Protein AF-A0A1F3W0V6-F1 (afdb_monomer_lite)

Structure (mmCIF, N/CA/C/O backbone):
data_AF-A0A1F3W0V6-F1
#
_entry.id   AF-A0A1F3W0V6-F1
#
loop_
_atom_site.group_PDB
_atom_site.id
_atom_site.type_symbol
_atom_site.label_atom_id
_atom_site.label_alt_id
_atom_site.label_comp_id
_atom_site.label_asym_id
_atom_site.label_entity_id
_atom_site.label_seq_id
_atom_site.pdbx_PDB_ins_code
_atom_site.Cartn_x
_atom_site.Cartn_y
_atom_site.Cartn_z
_atom_site.occupancy
_atom_site.B_iso_or_equiv
_atom_site.auth_seq_id
_atom_site.auth_comp_id
_atom_site.auth_asym_id
_atom_site.auth_atom_id
_atom_site.pdbx_PDB_model_num
ATOM 1 N N . MET A 1 1 ? -21.220 -3.016 -6.812 1.00 87.88 1 MET A N 1
ATOM 2 C CA . MET A 1 1 ? -20.306 -4.115 -6.431 1.00 87.88 1 MET A CA 1
ATOM 3 C C . MET A 1 1 ? -20.084 -4.046 -4.933 1.00 87.88 1 MET A C 1
ATOM 5 O O . MET A 1 1 ? -19.916 -2.938 -4.431 1.00 87.88 1 MET A O 1
ATOM 9 N N . THR A 1 2 ? -20.106 -5.181 -4.235 1.00 94.50 2 THR A N 1
ATOM 10 C CA . THR A 1 2 ? -19.750 -5.238 -2.806 1.00 94.50 2 THR A CA 1
ATOM 11 C C . THR A 1 2 ? -18.242 -5.036 -2.619 1.00 94.50 2 THR A C 1
ATOM 13 O O . THR A 1 2 ? -17.481 -5.176 -3.578 1.00 94.50 2 THR A O 1
ATOM 16 N N . ALA A 1 3 ? -17.775 -4.740 -1.404 1.00 95.31 3 ALA A N 1
ATOM 17 C CA . ALA A 1 3 ? -16.339 -4.642 -1.120 1.00 95.31 3 ALA A CA 1
ATOM 18 C C . ALA A 1 3 ? -15.567 -5.917 -1.515 1.00 95.31 3 ALA A C 1
ATOM 20 O O . ALA A 1 3 ? -14.461 -5.825 -2.042 1.00 95.31 3 ALA A O 1
ATOM 21 N N . ILE A 1 4 ? -16.168 -7.100 -1.335 1.00 96.50 4 ILE A N 1
ATOM 22 C CA . ILE A 1 4 ? -15.565 -8.388 -1.710 1.00 96.50 4 ILE A CA 1
ATOM 23 C C . ILE A 1 4 ? -15.397 -8.486 -3.232 1.00 96.50 4 ILE A C 1
ATOM 25 O O . ILE A 1 4 ? -14.304 -8.804 -3.701 1.00 96.50 4 ILE A O 1
ATOM 29 N N . ASP A 1 5 ? -16.434 -8.143 -4.004 1.00 96.62 5 ASP A N 1
ATOM 30 C CA . ASP A 1 5 ? -16.362 -8.143 -5.474 1.00 96.62 5 ASP A CA 1
ATOM 31 C C . ASP A 1 5 ? -15.286 -7.171 -5.977 1.00 96.62 5 ASP A C 1
ATOM 33 O O . ASP A 1 5 ? -14.562 -7.454 -6.930 1.00 96.62 5 ASP A O 1
ATOM 37 N N . ARG A 1 6 ? -15.171 -6.009 -5.325 1.00 96.62 6 ARG A N 1
ATOM 38 C CA . ARG A 1 6 ? -14.200 -4.963 -5.677 1.00 96.62 6 ARG A CA 1
ATOM 39 C C . ARG A 1 6 ? -12.775 -5.395 -5.345 1.00 96.62 6 ARG A C 1
ATOM 41 O O . ARG A 1 6 ? -11.889 -5.192 -6.168 1.00 96.62 6 ARG A O 1
ATOM 48 N N . ILE A 1 7 ? -12.555 -6.050 -4.201 1.00 97.19 7 ILE A N 1
ATOM 49 C CA . ILE A 1 7 ? -11.265 -6.673 -3.857 1.00 97.19 7 ILE A CA 1
ATOM 50 C C . ILE A 1 7 ? -10.872 -7.704 -4.919 1.00 97.19 7 ILE A C 1
ATOM 52 O O . ILE A 1 7 ? -9.751 -7.650 -5.426 1.00 97.19 7 ILE A O 1
ATOM 56 N N . ALA A 1 8 ? -11.789 -8.602 -5.289 1.00 96.31 8 ALA A N 1
ATOM 57 C CA . ALA A 1 8 ? -11.530 -9.620 -6.304 1.00 96.31 8 ALA A CA 1
ATOM 58 C C . ALA A 1 8 ? -11.197 -8.993 -7.668 1.00 96.31 8 ALA A C 1
ATOM 60 O O . ALA A 1 8 ? -10.249 -9.414 -8.331 1.00 96.31 8 ALA A O 1
ATOM 61 N N . TYR A 1 9 ? -11.918 -7.939 -8.060 1.00 95.88 9 TYR A N 1
ATOM 62 C CA . TYR A 1 9 ? -11.648 -7.200 -9.293 1.00 95.88 9 TYR A CA 1
ATOM 63 C C . TYR A 1 9 ? -10.263 -6.536 -9.283 1.00 95.88 9 TYR A C 1
ATOM 65 O O . TYR A 1 9 ? -9.501 -6.701 -10.232 1.00 95.88 9 TYR A O 1
ATOM 73 N N . ILE A 1 10 ? -9.885 -5.858 -8.192 1.00 95.12 10 ILE A N 1
ATOM 74 C CA . ILE A 1 10 ? -8.551 -5.254 -8.026 1.00 95.12 10 ILE A CA 1
ATOM 75 C C . ILE A 1 10 ? -7.448 -6.315 -8.146 1.00 95.12 10 ILE A C 1
ATOM 77 O O . ILE A 1 10 ? -6.460 -6.103 -8.849 1.00 95.12 10 ILE A O 1
ATOM 81 N N . GLN A 1 11 ? -7.617 -7.466 -7.490 1.00 93.94 11 GLN A N 1
ATOM 82 C CA . GLN A 1 11 ? -6.654 -8.569 -7.555 1.00 93.94 11 GLN A CA 1
ATOM 83 C C . GLN A 1 11 ? -6.520 -9.123 -8.979 1.00 93.94 11 GLN A C 1
ATOM 85 O O . GLN A 1 11 ? -5.402 -9.349 -9.443 1.00 93.94 11 GLN A O 1
ATOM 90 N N . ALA A 1 12 ? -7.637 -9.277 -9.696 1.00 93.19 12 ALA A N 1
ATOM 91 C CA . ALA A 1 12 ? -7.638 -9.719 -11.088 1.00 93.19 12 ALA A CA 1
ATOM 92 C C . ALA A 1 12 ? -6.931 -8.718 -12.017 1.00 93.19 12 ALA A C 1
ATOM 94 O O . ALA A 1 12 ? -6.159 -9.132 -12.882 1.00 93.19 12 ALA A O 1
ATOM 95 N N . LEU A 1 13 ? -7.130 -7.408 -11.817 1.00 92.06 13 LEU A N 1
ATOM 96 C CA . LEU A 1 13 ? -6.411 -6.371 -12.566 1.00 92.06 13 LEU A CA 1
ATOM 97 C C . LEU A 1 13 ? -4.898 -6.461 -12.352 1.00 92.06 13 LEU A C 1
ATOM 99 O O . LEU A 1 13 ? -4.138 -6.420 -13.320 1.00 92.06 13 LEU A O 1
ATOM 103 N N . PHE A 1 14 ? -4.462 -6.629 -11.101 1.00 89.50 14 PHE A N 1
ATOM 104 C CA . PHE A 1 14 ? -3.043 -6.751 -10.770 1.00 89.50 14 PHE A CA 1
ATOM 105 C C . PHE A 1 14 ? -2.424 -8.010 -11.402 1.00 89.50 14 PHE A C 1
ATOM 107 O O . PHE A 1 14 ? -1.347 -7.956 -11.993 1.00 89.50 14 PHE A O 1
ATOM 114 N N . GLN A 1 15 ? -3.132 -9.143 -11.350 1.00 88.31 15 GLN A N 1
ATOM 115 C CA . GLN A 1 15 ? -2.693 -10.394 -11.975 1.00 88.31 15 GLN A CA 1
ATOM 116 C C . GLN A 1 15 ? -2.616 -10.289 -13.507 1.00 88.31 15 GLN A C 1
ATOM 118 O O . GLN A 1 15 ? -1.649 -10.761 -14.111 1.00 88.31 15 GLN A O 1
ATOM 123 N N . ARG A 1 16 ? -3.609 -9.655 -14.141 1.00 87.50 16 ARG A N 1
ATOM 124 C CA . ARG A 1 16 ? -3.627 -9.414 -15.590 1.00 87.50 16 ARG A CA 1
ATOM 125 C C . ARG A 1 16 ? -2.436 -8.557 -16.012 1.00 87.50 16 ARG A C 1
ATOM 127 O O . ARG A 1 16 ? -1.727 -8.927 -16.941 1.00 87.50 16 ARG A O 1
ATOM 134 N N . ALA A 1 17 ? -2.169 -7.461 -15.305 1.00 84.50 17 ALA A N 1
ATOM 135 C CA . ALA A 1 17 ? -1.024 -6.600 -15.588 1.00 84.50 17 ALA A CA 1
ATOM 136 C C . ALA A 1 17 ? 0.315 -7.350 -15.463 1.00 84.50 17 ALA A C 1
ATOM 138 O O . ALA A 1 17 ? 1.176 -7.209 -16.323 1.00 84.50 17 ALA A O 1
ATOM 139 N N . ASN A 1 18 ? 0.459 -8.218 -14.457 1.00 77.00 18 ASN A N 1
ATOM 140 C CA . ASN A 1 18 ? 1.683 -8.999 -14.257 1.00 77.00 18 ASN A CA 1
ATOM 141 C C . ASN A 1 18 ? 1.932 -10.079 -15.321 1.00 77.00 18 ASN A C 1
ATOM 143 O O . ASN A 1 18 ? 3.065 -10.534 -15.455 1.00 77.00 18 ASN A O 1
ATOM 147 N N . THR A 1 19 ? 0.894 -10.512 -16.040 1.00 80.38 19 THR A N 1
ATOM 148 C CA . THR A 1 19 ? 0.972 -11.564 -17.072 1.00 80.38 19 THR A CA 1
ATOM 149 C C . THR A 1 19 ? 0.939 -11.015 -18.498 1.00 80.38 19 THR A C 1
ATOM 151 O O . THR A 1 19 ? 1.141 -11.769 -19.446 1.00 80.38 19 THR A O 1
ATOM 154 N N . THR A 1 20 ? 0.698 -9.713 -18.657 1.00 78.19 20 THR A N 1
ATOM 155 C CA . THR A 1 20 ? 0.648 -9.043 -19.959 1.00 78.19 20 THR A CA 1
ATOM 156 C C . THR A 1 20 ? 2.056 -8.647 -20.392 1.00 78.19 20 THR A C 1
ATOM 158 O O . THR A 1 20 ? 2.814 -8.075 -19.612 1.00 78.19 20 THR A O 1
ATOM 161 N N . GLU A 1 21 ? 2.404 -8.913 -21.649 1.00 77.19 21 GLU A N 1
ATOM 162 C CA . GLU A 1 21 ? 3.623 -8.368 -22.243 1.00 77.19 21 GLU A CA 1
ATOM 163 C C . GLU A 1 21 ? 3.474 -6.847 -22.386 1.00 77.19 21 GLU A C 1
ATOM 165 O O . GLU A 1 21 ? 2.562 -6.372 -23.062 1.00 77.19 21 GLU A O 1
ATOM 170 N N . LEU A 1 22 ? 4.343 -6.068 -21.736 1.00 74.50 22 LEU A N 1
ATOM 171 C CA . LEU A 1 22 ? 4.222 -4.607 -21.667 1.00 74.50 22 LEU A CA 1
ATOM 172 C C . LEU A 1 22 ? 4.716 -3.905 -22.943 1.00 74.50 22 LEU A C 1
ATOM 174 O O . LEU A 1 22 ? 5.662 -3.120 -22.916 1.00 74.50 22 LEU A O 1
ATOM 178 N N . THR A 1 23 ? 4.070 -4.194 -24.069 1.00 77.00 23 THR A N 1
ATOM 179 C CA . THR A 1 23 ? 4.167 -3.380 -25.289 1.00 77.00 23 THR A CA 1
ATOM 180 C C . THR A 1 23 ? 3.175 -2.216 -25.218 1.00 77.00 23 THR A C 1
ATOM 182 O O . THR A 1 23 ? 2.146 -2.332 -24.551 1.00 77.00 23 THR A O 1
ATOM 185 N N . ASP A 1 24 ? 3.441 -1.105 -25.914 1.00 73.06 24 ASP A N 1
ATOM 186 C CA . ASP A 1 24 ? 2.528 0.054 -25.924 1.00 73.06 24 ASP A CA 1
ATOM 187 C C . ASP A 1 24 ? 1.073 -0.327 -26.286 1.00 73.06 24 ASP A C 1
ATOM 189 O O . ASP A 1 24 ? 0.170 0.045 -25.532 1.00 73.06 24 ASP A O 1
ATOM 193 N N . PRO A 1 25 ? 0.801 -1.148 -27.327 1.00 74.62 25 PRO A N 1
ATOM 194 C CA . PRO A 1 25 ? -0.568 -1.561 -27.647 1.00 74.62 25 PRO A CA 1
ATOM 195 C C . PRO A 1 25 ? -1.224 -2.417 -26.552 1.00 74.62 25 PRO A C 1
ATOM 197 O O . PRO A 1 25 ? -2.422 -2.300 -26.295 1.00 74.62 25 PRO A O 1
ATOM 200 N N . ALA A 1 26 ? -0.454 -3.285 -25.890 1.00 74.19 26 ALA A N 1
ATOM 201 C CA . ALA A 1 26 ? -0.965 -4.137 -24.819 1.00 74.19 26 ALA A CA 1
ATOM 202 C C . ALA A 1 26 ? -1.247 -3.341 -23.535 1.00 74.19 26 ALA A C 1
ATOM 204 O O . ALA A 1 26 ? -2.230 -3.614 -22.845 1.00 74.19 26 ALA A O 1
ATOM 205 N N . LEU A 1 27 ? -0.427 -2.327 -23.242 1.00 74.94 27 LEU A N 1
ATOM 206 C CA . LEU A 1 27 ? -0.678 -1.362 -22.174 1.00 74.94 27 LEU A CA 1
ATOM 207 C C . LEU A 1 27 ? -1.958 -0.564 -22.445 1.00 74.94 27 LEU A C 1
ATOM 209 O O . LEU A 1 27 ? -2.801 -0.456 -21.558 1.00 74.94 27 LEU A O 1
ATOM 213 N N . GLU A 1 28 ? -2.148 -0.054 -23.663 1.00 78.06 28 GLU A N 1
ATOM 214 C CA . GLU A 1 28 ? -3.373 0.661 -24.045 1.00 78.06 28 GLU A CA 1
ATOM 215 C C . GLU A 1 28 ? -4.623 -0.217 -23.888 1.00 78.06 28 GLU A C 1
ATOM 217 O O . GLU A 1 28 ? -5.605 0.209 -23.275 1.00 78.06 28 GLU A O 1
ATOM 222 N N . ALA A 1 29 ? -4.565 -1.471 -24.345 1.00 78.88 29 ALA A N 1
ATOM 223 C CA . ALA A 1 29 ? -5.649 -2.435 -24.159 1.00 78.88 29 ALA A CA 1
ATOM 224 C C . ALA A 1 29 ? -5.911 -2.750 -22.674 1.00 78.88 29 ALA A C 1
ATOM 226 O O . ALA A 1 29 ? -7.060 -2.897 -22.255 1.00 78.88 29 ALA A O 1
ATOM 227 N N . LEU A 1 30 ? -4.856 -2.828 -21.855 1.00 82.12 30 LEU A N 1
ATOM 228 C CA . LEU A 1 30 ? -4.971 -3.023 -20.411 1.00 82.12 30 LEU A CA 1
ATOM 229 C C . LEU A 1 30 ? -5.715 -1.869 -19.735 1.00 82.12 30 LEU A C 1
ATOM 231 O O . LEU A 1 30 ? -6.500 -2.127 -18.829 1.00 82.12 30 LEU A O 1
ATOM 235 N N . PHE A 1 31 ? -5.509 -0.626 -20.175 1.00 82.44 31 PHE A N 1
ATOM 236 C CA . PHE A 1 31 ? -6.224 0.535 -19.640 1.00 82.44 31 PHE A CA 1
ATOM 237 C C . PHE A 1 31 ? -7.655 0.674 -20.174 1.00 82.44 31 PHE A C 1
ATOM 239 O O . PHE A 1 31 ? -8.517 1.158 -19.442 1.00 82.44 31 PHE A O 1
ATOM 246 N N . PHE A 1 32 ? -7.925 0.248 -21.412 1.00 81.88 32 PHE A N 1
ATOM 247 C CA . PHE A 1 32 ? -9.240 0.398 -22.046 1.00 81.88 32 PHE A CA 1
ATOM 248 C C . PHE A 1 32 ? -10.354 -0.395 -21.339 1.00 81.88 32 PHE A C 1
ATOM 250 O O . PHE A 1 32 ? -11.459 0.110 -21.163 1.00 81.88 32 PHE A O 1
ATOM 257 N N . ASP A 1 33 ? -10.060 -1.610 -20.872 1.00 82.50 33 ASP A N 1
ATOM 258 C CA . ASP A 1 33 ? -11.060 -2.513 -20.273 1.00 82.50 33 ASP A CA 1
ATOM 259 C C . ASP A 1 33 ? -11.310 -2.281 -18.770 1.00 82.50 33 ASP A C 1
ATOM 261 O O . ASP A 1 33 ? -11.955 -3.093 -18.094 1.00 82.50 33 ASP A O 1
ATOM 265 N N . VAL A 1 34 ? -10.749 -1.216 -18.200 1.00 89.88 34 VAL A N 1
ATOM 266 C CA . VAL A 1 34 ? -10.756 -0.992 -16.752 1.00 89.88 34 VAL A CA 1
ATOM 267 C C . VAL A 1 34 ? -11.837 0.005 -16.389 1.00 89.88 34 VAL A C 1
ATOM 269 O O . VAL A 1 34 ? -11.904 1.108 -16.927 1.00 89.88 34 VAL A O 1
ATOM 272 N N . GLN A 1 35 ? -12.664 -0.355 -15.407 1.00 91.06 35 GLN A N 1
ATOM 273 C CA . GLN A 1 35 ? -13.583 0.604 -14.803 1.00 91.06 35 GLN A CA 1
ATOM 274 C C . GLN A 1 35 ? -12.781 1.812 -14.276 1.00 91.06 35 GLN A C 1
ATOM 276 O O . GLN A 1 35 ? -11.860 1.604 -13.479 1.00 91.06 35 GLN A O 1
ATOM 281 N N . PRO A 1 36 ? -13.113 3.062 -14.668 1.00 90.00 36 PRO A N 1
ATOM 282 C CA . PRO A 1 36 ? -12.259 4.231 -14.427 1.00 90.00 36 PRO A CA 1
ATOM 283 C C . PRO A 1 36 ? -11.831 4.417 -12.970 1.00 90.00 36 PRO A C 1
ATOM 285 O O . PRO A 1 36 ? -10.697 4.804 -12.688 1.00 90.00 36 PRO A O 1
ATOM 288 N N . GLU A 1 37 ? -12.705 4.067 -12.024 1.00 91.38 37 GLU A N 1
ATOM 289 C CA . GLU A 1 37 ? -12.410 4.170 -10.597 1.00 91.38 37 GLU A CA 1
ATOM 290 C C . GLU A 1 37 ? -11.257 3.267 -10.127 1.00 91.38 37 GLU A C 1
ATOM 292 O O . GLU A 1 37 ? -10.641 3.560 -9.106 1.00 91.38 37 GLU A O 1
ATOM 297 N N . PHE A 1 38 ? -10.904 2.214 -10.869 1.00 93.06 38 PHE A N 1
ATOM 298 C CA . PHE A 1 38 ? -9.805 1.297 -10.550 1.00 93.06 38 PHE A CA 1
ATOM 299 C C . PHE A 1 38 ? -8.557 1.506 -11.413 1.00 93.06 38 PHE A C 1
ATO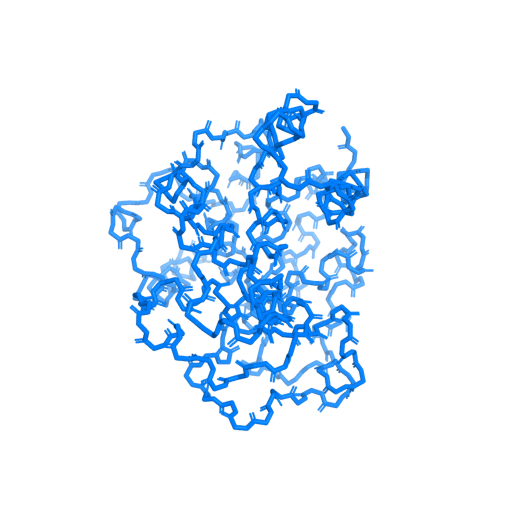M 301 O O . PHE A 1 38 ? -7.569 0.807 -11.200 1.00 93.06 38 PHE A O 1
ATOM 308 N N . ALA A 1 39 ? -8.543 2.490 -12.320 1.00 92.06 39 ALA A N 1
ATOM 309 C CA . ALA A 1 39 ? -7.435 2.712 -13.255 1.00 92.06 39 ALA A CA 1
ATOM 310 C C . ALA A 1 39 ? -6.063 2.805 -12.561 1.00 92.06 39 ALA A C 1
ATOM 312 O O . ALA A 1 39 ? -5.100 2.189 -13.012 1.00 92.06 39 ALA A O 1
ATOM 313 N N . SER A 1 40 ? -5.975 3.485 -11.408 1.00 93.38 40 SER A N 1
ATOM 314 C CA . SER A 1 40 ? -4.725 3.599 -10.636 1.00 93.38 40 SER A CA 1
ATOM 315 C C . SER A 1 40 ? -4.113 2.247 -10.224 1.00 93.38 40 SER A C 1
ATOM 317 O O . SER A 1 40 ? -2.899 2.171 -10.069 1.00 93.38 40 SER A O 1
ATOM 319 N N . VAL A 1 41 ? -4.907 1.174 -10.091 1.00 93.44 41 VAL A N 1
ATOM 320 C CA . VAL A 1 41 ? -4.395 -0.184 -9.798 1.00 93.44 41 VAL A CA 1
ATOM 321 C C . VAL A 1 41 ? -3.529 -0.702 -10.940 1.00 93.44 41 VAL A C 1
ATOM 323 O O . VAL A 1 41 ? -2.508 -1.339 -10.701 1.00 93.44 41 VAL A O 1
ATOM 326 N N . VAL A 1 42 ? -3.909 -0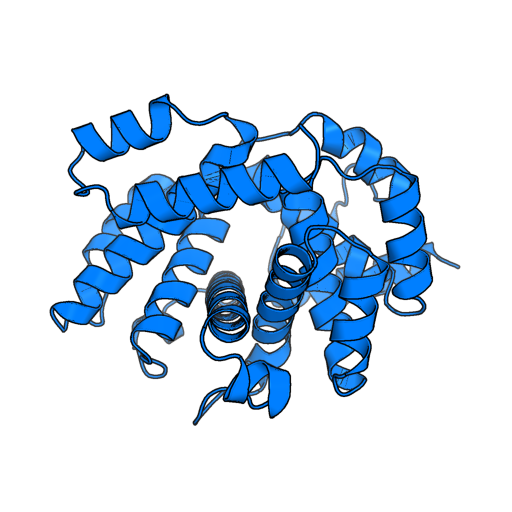.408 -12.182 1.00 93.12 42 VAL A N 1
ATOM 327 C CA . VAL A 1 42 ? -3.139 -0.832 -13.352 1.00 93.12 42 VAL A CA 1
ATOM 328 C C . VAL A 1 42 ? -1.794 -0.120 -13.395 1.00 93.12 42 VAL A C 1
ATOM 330 O O . VAL A 1 42 ? -0.779 -0.770 -13.616 1.00 93.12 42 VAL A O 1
ATOM 333 N N . TYR A 1 43 ? -1.754 1.182 -13.093 1.00 94.31 43 TYR A N 1
ATOM 334 C CA . TYR A 1 43 ? -0.489 1.914 -12.976 1.00 94.31 43 TYR A CA 1
ATOM 335 C C . TYR A 1 43 ? 0.415 1.348 -11.873 1.00 94.31 43 TYR A C 1
ATOM 337 O O . TYR A 1 43 ? 1.624 1.266 -12.075 1.00 94.31 43 TYR A O 1
ATOM 345 N N . GLU A 1 44 ? -0.153 0.933 -10.734 1.00 95.62 44 GLU A N 1
ATOM 346 C CA . GLU A 1 44 ? 0.593 0.255 -9.663 1.00 95.62 44 GLU A CA 1
ATOM 347 C C . GLU A 1 44 ? 1.228 -1.048 -10.167 1.00 95.62 44 GLU A C 1
ATOM 349 O O . GLU A 1 44 ? 2.429 -1.260 -10.007 1.00 95.62 44 GLU A O 1
ATOM 354 N N . ALA A 1 45 ? 0.435 -1.896 -10.823 1.00 94.50 45 ALA A N 1
ATOM 355 C CA . ALA A 1 45 ? 0.876 -3.209 -11.278 1.00 94.50 45 ALA A CA 1
ATOM 356 C C . ALA A 1 45 ? 1.892 -3.132 -12.431 1.00 94.50 45 ALA A C 1
ATOM 358 O O . ALA A 1 45 ? 2.917 -3.810 -12.404 1.00 94.50 45 ALA A O 1
ATOM 359 N N . VAL A 1 46 ? 1.662 -2.255 -13.413 1.00 93.88 46 VAL A N 1
ATOM 360 C CA . VAL A 1 46 ? 2.592 -2.015 -14.529 1.00 93.88 46 VAL A CA 1
ATOM 361 C C . VAL A 1 46 ? 3.923 -1.458 -14.019 1.00 93.88 46 VAL A C 1
ATOM 363 O O . VAL A 1 46 ? 4.986 -1.901 -14.454 1.00 93.88 46 VAL A O 1
ATOM 366 N N . ALA A 1 47 ? 3.889 -0.536 -13.052 1.00 95.19 47 ALA A N 1
ATOM 367 C CA . ALA A 1 47 ? 5.101 -0.035 -12.414 1.00 95.19 47 ALA A CA 1
ATOM 368 C C . ALA A 1 47 ? 5.866 -1.157 -11.690 1.00 95.19 47 ALA A C 1
ATOM 370 O O . ALA A 1 47 ? 7.077 -1.284 -11.874 1.00 95.19 47 ALA A O 1
ATOM 371 N N . ALA A 1 48 ? 5.177 -2.001 -10.915 1.00 95.31 48 ALA A N 1
ATOM 372 C CA . ALA A 1 48 ? 5.804 -3.152 -10.264 1.00 95.31 48 ALA A CA 1
ATOM 373 C C . ALA A 1 48 ? 6.470 -4.088 -11.284 1.00 95.31 48 ALA A C 1
ATOM 375 O O . ALA A 1 48 ? 7.625 -4.474 -11.108 1.00 95.31 48 ALA A O 1
ATOM 376 N N . HIS A 1 49 ? 5.782 -4.391 -12.385 1.00 93.38 49 HIS A N 1
ATOM 377 C CA . HIS A 1 49 ? 6.304 -5.253 -13.440 1.00 93.38 49 HIS A CA 1
ATOM 378 C C . HIS A 1 49 ? 7.534 -4.647 -14.141 1.00 93.38 49 HIS A C 1
ATOM 380 O O . HIS A 1 49 ? 8.538 -5.338 -14.307 1.00 93.38 49 HIS A O 1
ATOM 386 N N . HIS A 1 50 ? 7.515 -3.358 -14.509 1.00 93.31 50 HIS A N 1
ATOM 387 C CA . HIS A 1 50 ? 8.690 -2.702 -15.101 1.00 93.31 50 HIS A CA 1
ATOM 388 C C . HIS A 1 50 ? 9.904 -2.736 -14.166 1.00 93.31 50 HIS A C 1
ATOM 390 O O . HIS A 1 50 ? 10.991 -3.123 -14.593 1.00 93.31 50 HIS A O 1
ATOM 396 N N . ALA A 1 51 ? 9.715 -2.379 -12.891 1.00 94.44 51 ALA A N 1
ATOM 397 C CA . ALA A 1 51 ? 10.798 -2.385 -11.913 1.00 94.44 51 ALA A CA 1
ATOM 398 C C . ALA A 1 51 ? 11.354 -3.799 -11.689 1.00 94.44 51 ALA A C 1
ATOM 400 O O . ALA A 1 51 ? 12.567 -3.990 -11.690 1.00 94.44 51 ALA A O 1
ATOM 401 N N . LYS A 1 52 ? 10.479 -4.803 -11.561 1.00 93.69 52 LYS A N 1
ATOM 402 C CA . LYS A 1 52 ? 10.880 -6.206 -11.416 1.00 93.69 52 LYS A CA 1
ATOM 403 C C . LYS A 1 52 ? 11.703 -6.686 -12.613 1.00 93.69 52 LYS A C 1
ATOM 405 O O . LYS A 1 52 ? 12.785 -7.233 -12.417 1.00 93.69 52 LYS A O 1
ATOM 410 N N . ASN A 1 53 ? 11.242 -6.429 -13.836 1.00 92.25 53 ASN A N 1
ATOM 411 C CA . ASN A 1 53 ? 11.968 -6.819 -15.046 1.00 92.25 53 ASN A CA 1
ATOM 412 C C . ASN A 1 53 ? 13.346 -6.151 -15.143 1.00 92.25 53 ASN A C 1
ATOM 414 O O . ASN A 1 53 ? 14.299 -6.768 -15.620 1.00 92.25 53 ASN A O 1
ATOM 418 N N . ASP A 1 54 ? 13.463 -4.893 -14.713 1.00 93.06 54 ASP A N 1
ATOM 419 C CA . ASP A 1 54 ? 14.751 -4.202 -14.639 1.00 93.06 54 ASP A CA 1
ATOM 420 C C . ASP A 1 54 ? 15.681 -4.876 -13.621 1.00 93.06 54 ASP A C 1
ATOM 422 O O . ASP A 1 54 ? 16.839 -5.167 -13.931 1.00 93.06 54 ASP A O 1
ATOM 426 N N . PHE A 1 55 ? 15.168 -5.199 -12.432 1.00 93.81 55 PHE A N 1
ATOM 427 C CA . PHE A 1 55 ? 15.921 -5.889 -11.387 1.00 93.81 55 PHE A CA 1
ATOM 428 C C . PHE A 1 55 ? 16.392 -7.286 -11.796 1.00 93.81 55 PHE A C 1
ATOM 430 O O . PHE A 1 55 ? 17.550 -7.625 -11.557 1.00 93.81 55 PHE A O 1
ATOM 437 N N . GLU A 1 56 ? 15.548 -8.074 -12.461 1.00 92.50 56 GLU A N 1
ATOM 438 C CA . GLU A 1 56 ? 15.907 -9.406 -12.970 1.00 92.50 56 GLU A CA 1
ATOM 439 C C . GLU A 1 56 ? 17.015 -9.350 -14.035 1.00 92.50 56 GLU A C 1
ATOM 441 O O . GLU A 1 56 ? 17.793 -10.293 -14.177 1.00 92.50 56 GLU A O 1
ATOM 446 N N . LYS A 1 57 ? 17.149 -8.217 -14.737 1.00 93.38 57 LYS A N 1
ATOM 447 C CA . LYS A 1 57 ? 18.247 -7.935 -15.677 1.00 93.38 57 LYS A CA 1
ATOM 448 C C . LYS A 1 57 ? 19.481 -7.311 -15.008 1.00 93.38 57 LYS A C 1
ATOM 450 O O . LYS A 1 57 ? 20.436 -6.966 -15.699 1.00 93.38 57 LYS A O 1
ATOM 455 N N . GLY A 1 58 ? 19.471 -7.136 -13.685 1.00 92.00 58 GLY A N 1
ATOM 456 C CA . GLY A 1 58 ? 20.548 -6.493 -12.926 1.00 92.00 58 GLY A CA 1
ATOM 457 C C . GLY A 1 58 ? 20.591 -4.963 -13.049 1.00 92.00 58 GLY A C 1
ATOM 458 O O . GLY A 1 58 ? 21.560 -4.337 -12.619 1.00 92.00 58 GLY A O 1
ATOM 459 N N . LEU A 1 59 ? 19.556 -4.334 -13.614 1.00 91.94 59 LEU A N 1
ATOM 460 C CA . LEU A 1 59 ? 19.479 -2.888 -13.830 1.00 91.94 59 LEU A CA 1
ATOM 461 C C . LEU A 1 59 ? 18.917 -2.186 -12.583 1.00 91.94 59 LEU A C 1
ATOM 463 O O . LEU A 1 59 ? 17.768 -1.754 -12.548 1.00 91.94 59 LEU A O 1
ATOM 467 N N . LEU A 1 60 ? 19.745 -2.035 -11.545 1.00 89.62 60 LEU A N 1
ATOM 468 C CA . LEU A 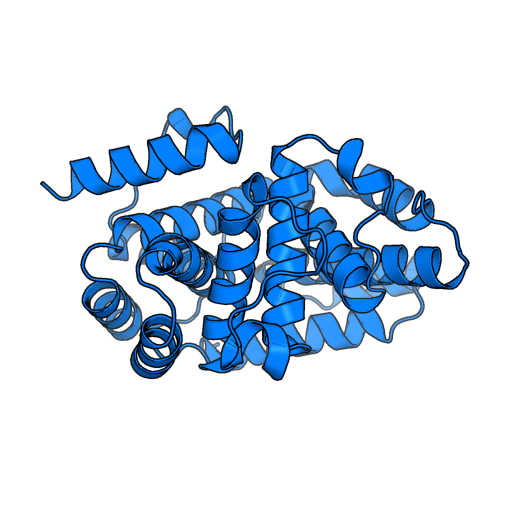1 60 ? 19.328 -1.469 -10.248 1.00 89.62 60 LEU A CA 1
ATOM 469 C C . LEU A 1 60 ? 18.865 0.001 -10.296 1.00 89.62 60 LEU A C 1
ATOM 471 O O . LEU A 1 60 ? 18.269 0.482 -9.339 1.00 89.62 60 LEU A O 1
ATOM 475 N N . TYR A 1 61 ? 19.121 0.721 -11.388 1.00 88.81 61 TYR A N 1
ATOM 476 C CA . TYR A 1 61 ? 18.642 2.093 -11.590 1.00 88.81 61 TYR A CA 1
ATOM 477 C C . TYR A 1 61 ? 17.256 2.164 -12.260 1.00 88.81 61 TYR A C 1
ATOM 479 O O . TYR A 1 61 ? 16.758 3.261 -12.488 1.00 88.81 61 TYR A O 1
ATOM 487 N N . VAL A 1 62 ? 16.639 1.011 -12.559 1.00 92.62 62 VAL A N 1
ATOM 488 C CA . VAL A 1 62 ? 15.250 0.845 -13.032 1.00 92.62 62 VAL A CA 1
ATOM 489 C C . VAL A 1 62 ? 14.834 1.738 -14.221 1.00 92.62 62 VAL A C 1
ATOM 491 O O . VAL A 1 62 ? 13.878 2.511 -14.117 1.00 92.62 62 VAL A O 1
ATOM 494 N N . PRO A 1 63 ? 15.532 1.666 -15.374 1.00 93.00 63 PRO A N 1
ATOM 495 C CA . PRO A 1 63 ? 15.281 2.538 -16.527 1.00 93.00 63 PRO A CA 1
ATOM 496 C C . PRO A 1 63 ? 13.852 2.486 -17.076 1.00 93.00 63 PRO A C 1
ATOM 498 O O . PRO A 1 63 ? 13.300 3.529 -17.427 1.00 93.00 63 PRO A O 1
ATOM 501 N N . ASN A 1 64 ? 13.242 1.302 -17.165 1.00 92.75 64 ASN A N 1
ATOM 502 C CA . ASN A 1 64 ? 11.897 1.170 -17.722 1.00 92.75 64 ASN A CA 1
ATOM 503 C C . ASN A 1 64 ? 10.857 1.715 -16.743 1.00 92.75 64 ASN A C 1
ATOM 505 O O . ASN A 1 64 ? 9.914 2.397 -17.147 1.00 92.75 64 ASN A O 1
ATOM 509 N N . TRP A 1 65 ? 11.063 1.488 -15.443 1.00 94.62 65 TRP A N 1
ATOM 510 C CA . TRP A 1 65 ? 10.232 2.113 -14.417 1.00 94.62 65 TRP A CA 1
ATOM 511 C C . TRP A 1 65 ? 10.369 3.641 -14.419 1.00 94.62 65 TRP A C 1
ATOM 513 O O . TRP A 1 65 ? 9.363 4.339 -14.310 1.00 94.62 65 TRP A O 1
ATOM 523 N N . LEU A 1 66 ? 11.587 4.175 -14.583 1.00 94.50 66 LEU A N 1
ATOM 524 C CA . LEU A 1 66 ? 11.828 5.618 -14.680 1.00 94.50 66 LEU A CA 1
ATOM 525 C C . LEU A 1 66 ? 11.103 6.229 -15.881 1.00 94.50 66 LEU A C 1
ATOM 527 O O . LEU A 1 66 ? 10.406 7.229 -15.713 1.00 94.50 66 LEU A O 1
ATOM 531 N N . HIS A 1 67 ? 11.194 5.596 -17.052 1.00 93.12 67 HIS A N 1
ATOM 532 C CA . HIS A 1 67 ? 10.478 6.032 -18.249 1.00 93.12 67 HIS A CA 1
ATOM 533 C C . HIS A 1 67 ? 8.954 6.032 -18.038 1.00 93.12 67 HIS A C 1
ATOM 535 O O . HIS A 1 67 ? 8.268 7.012 -18.337 1.00 93.12 67 HIS A O 1
ATOM 541 N N . PHE A 1 68 ? 8.414 4.964 -17.442 1.00 92.94 68 PHE A N 1
ATOM 542 C CA . PHE A 1 68 ? 6.993 4.881 -17.100 1.00 92.94 68 PHE A CA 1
ATOM 543 C C . PHE A 1 68 ? 6.575 5.968 -16.096 1.00 92.94 68 PHE A C 1
ATOM 545 O O . PHE A 1 68 ? 5.542 6.626 -16.265 1.00 92.94 68 PHE A O 1
ATOM 552 N N . LYS A 1 69 ? 7.400 6.208 -15.068 1.00 94.69 69 LYS A N 1
ATOM 553 C CA . LYS A 1 69 ? 7.189 7.269 -14.079 1.00 94.69 69 LYS A CA 1
ATOM 554 C C . LYS A 1 69 ? 7.131 8.635 -14.751 1.00 94.69 69 LYS A C 1
ATOM 556 O O . LYS A 1 69 ? 6.198 9.378 -14.475 1.00 94.69 69 LYS A O 1
ATOM 561 N N . GLU A 1 70 ? 8.081 8.981 -15.617 1.00 93.50 70 GLU A N 1
ATOM 562 C CA . GLU A 1 70 ? 8.105 10.284 -16.302 1.00 93.50 70 GLU A CA 1
ATOM 563 C C . GLU A 1 70 ? 6.799 10.578 -17.046 1.00 93.50 70 GLU A C 1
ATOM 565 O O . GLU A 1 70 ? 6.290 11.697 -16.977 1.00 93.50 70 GLU A O 1
ATOM 570 N N . LYS A 1 71 ? 6.207 9.559 -17.676 1.00 91.19 71 LYS A N 1
ATOM 571 C CA . LYS A 1 71 ? 4.969 9.700 -18.450 1.00 91.19 71 LYS A CA 1
ATOM 572 C C . LYS A 1 71 ? 3.714 9.864 -17.583 1.00 91.19 71 LYS A C 1
ATOM 574 O O . LYS A 1 71 ? 2.828 10.637 -17.940 1.00 91.19 71 LYS A O 1
ATOM 579 N N . TYR A 1 72 ? 3.613 9.156 -16.453 1.00 91.69 72 TYR A N 1
ATOM 580 C CA . TYR A 1 72 ? 2.336 9.008 -15.726 1.00 91.69 72 TYR A CA 1
ATOM 581 C C . TYR A 1 72 ? 2.335 9.514 -14.275 1.00 91.69 72 TYR A C 1
ATOM 583 O O . TYR A 1 72 ? 1.279 9.587 -13.636 1.00 91.69 72 TYR A O 1
ATOM 591 N N . HIS A 1 73 ? 3.493 9.911 -13.744 1.00 89.94 73 HIS A N 1
ATOM 592 C CA . HIS A 1 73 ? 3.665 10.341 -12.354 1.00 89.94 73 HIS A CA 1
ATOM 593 C C . HIS A 1 73 ? 2.730 11.477 -11.929 1.00 89.94 73 HIS A C 1
ATOM 595 O O . HIS A 1 73 ? 2.253 11.470 -10.795 1.00 89.94 73 HIS A O 1
ATOM 601 N N . ALA A 1 74 ? 2.449 12.434 -12.818 1.00 88.56 74 ALA A N 1
ATOM 602 C CA . ALA A 1 74 ? 1.660 13.619 -12.478 1.00 88.56 74 ALA A CA 1
ATOM 603 C C . ALA A 1 74 ? 0.292 13.265 -11.863 1.00 88.56 74 ALA A C 1
ATOM 605 O O . ALA A 1 74 ? -0.137 13.915 -10.911 1.00 88.56 74 ALA A O 1
ATOM 606 N N . LYS A 1 75 ? -0.345 12.199 -12.365 1.00 88.81 75 LYS A N 1
ATOM 607 C CA . LYS A 1 75 ? -1.655 11.718 -11.902 1.00 88.81 75 LYS A CA 1
ATOM 608 C C . LYS A 1 75 ? -1.561 10.491 -10.998 1.00 88.81 75 LYS A C 1
ATOM 610 O O . LYS A 1 75 ? -2.276 10.410 -10.009 1.00 88.81 75 LYS A O 1
ATOM 615 N N . HIS A 1 76 ? -0.669 9.548 -11.309 1.00 91.81 76 HIS A N 1
ATOM 616 C CA . HIS A 1 76 ? -0.623 8.234 -10.649 1.00 91.81 76 HIS A CA 1
ATOM 617 C C . HIS A 1 76 ? 0.659 8.001 -9.840 1.00 91.81 76 HIS A C 1
ATOM 619 O O . HIS A 1 76 ? 0.995 6.863 -9.516 1.00 91.81 76 HIS A O 1
ATOM 625 N N . GLY A 1 77 ? 1.379 9.069 -9.482 1.00 91.75 77 GLY A N 1
ATOM 626 C CA . GLY A 1 77 ? 2.663 8.990 -8.784 1.00 91.75 77 GLY A CA 1
ATOM 627 C C . GLY A 1 77 ? 2.615 8.151 -7.508 1.00 91.75 77 GLY A C 1
ATOM 628 O O . GLY A 1 77 ? 3.519 7.355 -7.282 1.00 91.75 77 GLY A O 1
ATOM 629 N N . SER A 1 78 ? 1.546 8.248 -6.711 1.00 91.50 78 SER A N 1
ATOM 630 C CA . SER A 1 78 ? 1.401 7.435 -5.495 1.00 91.50 78 SER A CA 1
ATOM 631 C C . SER A 1 78 ? 1.424 5.932 -5.805 1.00 91.50 78 SER A C 1
ATOM 633 O O . SER A 1 78 ? 2.227 5.201 -5.228 1.00 91.50 78 SER A O 1
ATOM 635 N N . GLN A 1 79 ? 0.607 5.476 -6.757 1.00 95.06 79 GLN A N 1
ATOM 636 C CA . GLN A 1 79 ? 0.530 4.068 -7.157 1.00 95.06 79 GLN A CA 1
ATOM 637 C C . GLN A 1 79 ? 1.797 3.576 -7.859 1.00 95.06 79 GLN A C 1
ATOM 639 O O . GLN A 1 79 ? 2.249 2.472 -7.581 1.00 95.06 79 GLN A O 1
ATOM 644 N N . ILE A 1 80 ? 2.429 4.399 -8.697 1.00 96.00 80 ILE A N 1
ATOM 645 C CA . ILE A 1 80 ? 3.684 4.030 -9.375 1.00 96.00 80 ILE A CA 1
ATOM 646 C C . ILE A 1 80 ? 4.796 3.711 -8.361 1.00 96.00 80 ILE A C 1
ATOM 648 O O . ILE A 1 80 ? 5.535 2.738 -8.526 1.00 96.00 80 ILE A O 1
ATOM 652 N N . HIS A 1 81 ? 4.893 4.497 -7.285 1.00 95.94 81 HIS A N 1
ATOM 653 C CA . HIS A 1 81 ? 5.874 4.267 -6.222 1.00 95.94 81 HIS A CA 1
ATOM 654 C C . HIS A 1 81 ? 5.488 3.112 -5.292 1.00 95.94 81 HIS A C 1
ATOM 656 O O . HIS A 1 81 ? 6.370 2.375 -4.860 1.00 95.94 81 HIS A O 1
ATOM 662 N N . VAL A 1 82 ? 4.192 2.883 -5.040 1.00 96.81 82 VAL A N 1
ATOM 663 C CA . VAL A 1 82 ? 3.742 1.646 -4.375 1.00 96.81 82 VAL A CA 1
ATOM 664 C C . VAL A 1 82 ? 4.190 0.424 -5.180 1.00 96.81 82 VAL A C 1
ATOM 666 O O . VAL A 1 82 ? 4.781 -0.487 -4.604 1.00 96.81 82 VAL A O 1
ATOM 669 N N . GLY A 1 83 ? 3.999 0.429 -6.502 1.00 97.00 83 GLY A N 1
ATOM 670 C CA . GLY A 1 83 ? 4.441 -0.650 -7.389 1.00 97.00 83 GLY A CA 1
ATOM 671 C C . GLY A 1 83 ? 5.951 -0.909 -7.326 1.00 97.00 83 GLY A C 1
ATOM 672 O O . GLY A 1 83 ? 6.377 -2.058 -7.229 1.00 97.00 83 GLY A O 1
ATOM 673 N N . LEU A 1 84 ? 6.774 0.145 -7.276 1.00 96.56 84 LEU A N 1
ATOM 674 C CA . LEU A 1 84 ? 8.220 -0.002 -7.052 1.00 96.56 84 LEU A CA 1
ATOM 675 C C . LEU A 1 84 ? 8.525 -0.729 -5.730 1.00 96.56 84 LEU A C 1
ATOM 677 O O . LEU A 1 84 ? 9.380 -1.611 -5.691 1.00 96.56 84 LEU A O 1
ATOM 681 N N . GLY A 1 85 ? 7.798 -0.396 -4.661 1.00 96.38 85 GLY A N 1
ATOM 682 C CA . GLY A 1 85 ? 7.904 -1.063 -3.362 1.00 96.38 85 GLY A CA 1
ATOM 683 C C . GLY A 1 85 ? 7.631 -2.562 -3.410 1.00 96.38 85 GLY A C 1
ATOM 684 O O . GLY A 1 85 ? 8.365 -3.339 -2.796 1.00 96.38 85 GLY A O 1
ATOM 685 N N . TRP A 1 86 ? 6.623 -2.976 -4.181 1.00 96.69 86 TRP A N 1
ATOM 686 C CA . TRP A 1 86 ? 6.346 -4.393 -4.424 1.00 96.69 86 TRP A CA 1
ATOM 687 C C . TRP A 1 86 ? 7.531 -5.090 -5.088 1.00 96.69 86 TRP A C 1
ATOM 689 O O . TRP A 1 86 ? 7.999 -6.106 -4.578 1.00 96.69 86 TRP A O 1
ATOM 699 N N . ALA A 1 87 ? 8.052 -4.520 -6.178 1.00 95.56 87 ALA A N 1
ATOM 700 C CA . ALA A 1 87 ? 9.175 -5.100 -6.911 1.00 95.56 87 ALA A CA 1
ATOM 701 C C . ALA A 1 87 ? 10.434 -5.226 -6.037 1.00 95.56 87 ALA A C 1
ATOM 703 O O . ALA A 1 87 ? 11.096 -6.262 -6.037 1.00 95.56 87 ALA A O 1
ATOM 704 N N . ILE A 1 88 ? 10.739 -4.205 -5.228 1.00 94.69 88 ILE A N 1
ATOM 705 C CA . ILE A 1 88 ? 11.875 -4.237 -4.295 1.00 94.69 88 ILE A CA 1
ATOM 706 C C . ILE A 1 88 ? 11.692 -5.340 -3.242 1.00 94.69 88 ILE A C 1
ATOM 708 O O . ILE A 1 88 ? 12.649 -6.053 -2.924 1.00 94.69 88 ILE A O 1
ATOM 712 N N . ALA A 1 89 ? 10.483 -5.498 -2.698 1.00 94.62 89 ALA A N 1
ATOM 713 C CA . ALA A 1 89 ? 10.186 -6.527 -1.704 1.00 94.62 89 ALA A CA 1
ATOM 714 C C . ALA A 1 89 ? 10.267 -7.944 -2.282 1.00 94.62 89 ALA A C 1
ATOM 716 O O . ALA A 1 89 ? 10.807 -8.842 -1.625 1.00 94.62 89 ALA A O 1
ATOM 717 N N . GLU A 1 90 ? 9.768 -8.129 -3.503 1.00 94.69 90 GLU A N 1
ATOM 718 C CA . GLU A 1 90 ? 9.820 -9.383 -4.252 1.00 94.69 90 GLU A CA 1
ATOM 719 C C . GLU A 1 90 ? 11.263 -9.791 -4.557 1.00 94.69 90 GLU A C 1
ATOM 721 O O . GLU A 1 90 ? 11.692 -10.878 -4.169 1.00 94.69 90 GLU A O 1
ATOM 726 N N . CYS A 1 91 ? 12.050 -8.883 -5.136 1.00 92.94 91 CYS A N 1
ATOM 727 C CA . CYS A 1 91 ? 13.452 -9.121 -5.480 1.00 92.94 91 CYS A CA 1
ATOM 728 C C . CYS A 1 91 ? 14.404 -9.055 -4.269 1.00 92.94 91 CYS A C 1
ATOM 730 O O . CYS A 1 91 ? 15.587 -9.351 -4.398 1.00 92.94 91 CYS A O 1
ATOM 732 N N . SER A 1 92 ? 13.907 -8.684 -3.082 1.00 90.12 92 SER A N 1
ATOM 733 C CA . SER A 1 92 ? 14.687 -8.528 -1.843 1.00 90.12 92 SER A CA 1
ATOM 734 C C . SER A 1 92 ? 15.865 -7.541 -1.961 1.00 90.12 92 SER A C 1
ATOM 736 O O . SER A 1 92 ? 16.937 -7.760 -1.401 1.00 90.12 92 SER A O 1
ATOM 738 N N . LEU A 1 93 ? 15.651 -6.418 -2.658 1.00 86.06 93 LEU A N 1
ATOM 739 C CA . LEU A 1 93 ? 16.678 -5.421 -3.003 1.00 86.06 93 LEU A CA 1
ATOM 740 C C . LEU A 1 93 ? 16.677 -4.192 -2.078 1.00 86.06 93 LEU A C 1
ATOM 742 O O . LEU A 1 93 ? 16.557 -3.053 -2.522 1.00 86.06 93 LEU A O 1
ATOM 746 N N . LEU A 1 94 ? 16.834 -4.408 -0.772 1.00 77.69 94 LEU A N 1
ATOM 747 C CA . LEU A 1 94 ? 16.758 -3.337 0.239 1.00 77.69 94 LEU A CA 1
ATOM 748 C C . LEU A 1 94 ? 17.827 -2.241 0.091 1.00 77.69 94 LEU A C 1
ATOM 750 O O . LEU A 1 94 ? 17.624 -1.122 0.546 1.00 77.69 94 LEU A O 1
ATOM 754 N N . THR A 1 95 ? 18.955 -2.545 -0.552 1.00 70.38 95 THR A N 1
ATOM 755 C CA . THR A 1 95 ? 20.067 -1.606 -0.779 1.00 70.38 95 THR A CA 1
ATOM 756 C C . THR A 1 95 ? 20.014 -0.946 -2.158 1.00 70.38 95 THR A C 1
ATOM 758 O O . THR A 1 95 ? 21.026 -0.437 -2.638 1.00 70.38 95 THR A O 1
ATOM 761 N N . CYS A 1 96 ? 18.870 -1.005 -2.846 1.00 70.00 96 CYS A N 1
ATOM 762 C CA . CYS A 1 96 ? 18.734 -0.439 -4.180 1.00 70.00 96 CYS A CA 1
ATOM 763 C C . CYS A 1 96 ? 18.894 1.090 -4.141 1.00 70.00 96 CYS A C 1
ATOM 765 O O . CYS A 1 96 ? 18.140 1.792 -3.464 1.00 70.00 96 CYS A O 1
ATOM 767 N N . SER A 1 97 ? 19.867 1.608 -4.896 1.00 71.31 97 SER A N 1
ATOM 768 C CA . SER A 1 97 ? 20.249 3.027 -4.900 1.00 71.31 97 SER A CA 1
ATOM 769 C C . SER A 1 97 ? 19.127 3.968 -5.340 1.00 71.31 97 SER A C 1
ATOM 771 O O . SER A 1 97 ? 19.146 5.141 -4.965 1.00 71.31 97 SER A O 1
ATOM 773 N N . ILE A 1 98 ? 18.131 3.466 -6.084 1.00 77.06 98 ILE A N 1
ATOM 774 C CA . ILE A 1 98 ? 16.967 4.260 -6.490 1.00 77.06 98 ILE A CA 1
ATOM 775 C C . ILE A 1 98 ? 16.246 4.848 -5.276 1.00 77.06 98 ILE A C 1
ATOM 777 O O . ILE A 1 98 ? 15.794 5.988 -5.332 1.00 77.06 98 ILE A O 1
ATOM 781 N N . PHE A 1 99 ? 16.203 4.117 -4.160 1.00 76.75 99 PHE A N 1
ATOM 782 C CA . PHE A 1 99 ? 15.441 4.508 -2.983 1.00 76.75 99 PHE A CA 1
ATOM 783 C C . PHE A 1 99 ? 15.909 5.857 -2.422 1.00 76.75 99 PHE A C 1
ATOM 785 O O . PHE A 1 99 ? 15.106 6.773 -2.260 1.00 76.75 99 PHE A O 1
ATOM 792 N N . SER A 1 100 ? 17.220 6.015 -2.222 1.00 75.69 100 SER A N 1
ATOM 793 C CA . SER A 1 100 ? 17.822 7.232 -1.660 1.00 75.69 100 SER A CA 1
ATOM 794 C C . SER A 1 100 ? 17.709 8.459 -2.571 1.00 75.69 100 SER A C 1
ATOM 796 O O . SER A 1 100 ? 17.914 9.576 -2.106 1.00 75.69 100 SER A O 1
ATOM 798 N N . SER A 1 101 ? 17.402 8.263 -3.856 1.00 83.69 101 SER A N 1
ATOM 799 C CA . SER A 1 101 ? 17.248 9.345 -4.838 1.00 83.69 101 SER A CA 1
ATOM 800 C C . SER A 1 101 ? 15.832 9.922 -4.907 1.00 83.69 101 SER A C 1
ATOM 802 O O . SER A 1 101 ? 15.627 10.989 -5.484 1.00 83.69 101 SER A O 1
ATOM 804 N N . LEU A 1 102 ? 14.847 9.225 -4.333 1.00 87.62 102 LEU A N 1
ATOM 805 C CA . LEU A 1 102 ? 13.453 9.652 -4.372 1.00 87.62 102 LEU A CA 1
ATOM 806 C C . LEU A 1 102 ? 13.183 10.725 -3.307 1.00 87.62 102 LEU A C 1
ATOM 808 O O . LEU A 1 102 ? 13.733 10.643 -2.209 1.00 87.62 102 LEU A O 1
ATOM 812 N N . PRO A 1 103 ? 12.289 11.690 -3.566 1.00 86.12 103 PRO A N 1
ATOM 813 C CA . PRO A 1 103 ? 11.736 12.541 -2.516 1.00 86.12 103 PRO A CA 1
ATOM 814 C C . PRO A 1 103 ? 11.093 11.720 -1.383 1.00 86.12 103 PRO A C 1
ATOM 816 O O . PRO A 1 103 ? 10.584 10.614 -1.611 1.00 86.12 103 PRO A O 1
ATOM 819 N N . SER A 1 104 ? 11.110 12.239 -0.152 1.00 82.00 104 SER A N 1
ATOM 820 C CA . SER A 1 104 ? 10.696 11.490 1.045 1.00 82.00 104 SER A CA 1
ATOM 821 C C . SER A 1 104 ? 9.239 11.026 1.013 1.00 82.00 104 SER A C 1
ATOM 823 O O . SER A 1 104 ? 8.916 9.951 1.519 1.00 82.00 104 SER A O 1
ATOM 825 N N . GLU A 1 105 ? 8.364 11.802 0.383 1.00 81.81 105 GLU A N 1
ATOM 826 C CA . GLU A 1 105 ? 6.962 11.466 0.178 1.00 81.81 105 GLU A CA 1
ATOM 827 C C . GLU A 1 105 ? 6.777 10.212 -0.681 1.00 81.81 105 GLU A C 1
ATOM 829 O O . GLU A 1 105 ? 5.888 9.396 -0.438 1.00 81.81 105 GLU A O 1
ATOM 834 N N . PHE A 1 106 ? 7.653 10.002 -1.661 1.00 89.25 106 PHE A N 1
ATOM 835 C CA . PHE A 1 106 ? 7.600 8.838 -2.534 1.00 89.25 106 PHE A CA 1
ATOM 836 C C . PHE A 1 106 ? 8.328 7.641 -1.940 1.00 89.25 106 PHE A C 1
ATOM 838 O O . PHE A 1 106 ? 7.865 6.514 -2.108 1.00 89.25 106 PHE A O 1
ATOM 845 N N . GLN A 1 107 ? 9.385 7.873 -1.161 1.00 91.56 107 GLN A N 1
ATOM 846 C CA . GLN A 1 107 ? 9.989 6.842 -0.316 1.00 91.56 107 GLN A CA 1
ATOM 847 C C . GLN A 1 107 ? 8.957 6.227 0.649 1.00 91.56 107 GLN A C 1
ATOM 849 O O . GLN A 1 107 ? 8.914 5.005 0.801 1.00 91.56 107 GLN A O 1
ATOM 854 N N . TRP A 1 108 ? 8.049 7.038 1.213 1.00 92.50 108 TRP A N 1
ATOM 855 C CA . TRP A 1 108 ? 6.923 6.540 2.013 1.00 92.50 108 TRP A CA 1
ATOM 856 C C . TRP A 1 108 ? 6.038 5.570 1.223 1.00 92.50 108 TRP A C 1
ATOM 858 O O . TRP A 1 108 ? 5.694 4.494 1.706 1.00 92.50 108 TRP A O 1
ATOM 868 N N . ARG A 1 109 ? 5.682 5.922 -0.018 1.00 94.06 109 ARG A N 1
ATOM 869 C CA . ARG A 1 109 ? 4.854 5.066 -0.886 1.00 94.06 109 ARG A CA 1
ATOM 870 C C . ARG A 1 109 ? 5.553 3.774 -1.288 1.00 94.06 109 ARG A C 1
ATOM 872 O O . ARG A 1 109 ? 4.891 2.742 -1.362 1.00 94.06 109 ARG A O 1
ATOM 879 N N . VAL A 1 110 ? 6.869 3.813 -1.485 1.00 95.44 110 VAL A N 1
ATOM 880 C CA . VAL A 1 110 ? 7.678 2.612 -1.720 1.00 95.44 110 VAL A CA 1
ATOM 881 C C . VAL A 1 110 ? 7.632 1.686 -0.502 1.00 95.44 110 VAL A C 1
ATOM 883 O O . VAL A 1 110 ? 7.338 0.504 -0.658 1.00 95.44 110 VAL A O 1
ATOM 886 N N . TRP A 1 111 ? 7.838 2.193 0.717 1.00 95.50 111 TRP A N 1
ATOM 887 C CA . TRP A 1 111 ? 7.753 1.354 1.921 1.00 95.50 111 TRP A CA 1
ATOM 888 C C . TRP A 1 111 ? 6.343 0.850 2.225 1.00 95.50 111 TRP A C 1
ATOM 890 O O . TRP A 1 111 ? 6.202 -0.286 2.668 1.00 95.50 111 TRP A O 1
ATOM 900 N N . ASP A 1 112 ? 5.309 1.636 1.922 1.00 96.69 112 ASP A N 1
ATOM 901 C CA . ASP A 1 112 ? 3.912 1.188 1.958 1.00 96.69 112 ASP A CA 1
ATOM 902 C C . ASP A 1 112 ? 3.707 -0.017 1.015 1.00 96.69 112 ASP A C 1
ATOM 904 O O . ASP A 1 112 ? 3.262 -1.086 1.436 1.00 96.69 112 ASP A O 1
ATOM 908 N N . GLY A 1 113 ? 4.144 0.080 -0.245 1.00 97.50 113 GLY A N 1
ATOM 909 C CA . GLY A 1 113 ? 4.106 -1.056 -1.174 1.00 97.50 113 GLY A CA 1
ATOM 910 C C . GLY A 1 113 ? 4.915 -2.266 -0.699 1.00 97.50 113 GLY A C 1
ATOM 911 O O . GLY A 1 113 ? 4.440 -3.402 -0.768 1.00 97.50 113 GLY A O 1
ATOM 912 N N . PHE A 1 114 ? 6.105 -2.028 -0.144 1.00 97.25 114 PHE A N 1
ATOM 913 C CA . PHE A 1 114 ? 6.959 -3.077 0.408 1.00 97.25 114 PHE A CA 1
ATOM 914 C C . PHE A 1 114 ? 6.267 -3.813 1.567 1.00 97.25 114 PHE A C 1
ATOM 916 O O . PHE A 1 114 ? 6.272 -5.050 1.624 1.00 97.25 114 PHE A O 1
ATOM 923 N N . GLY A 1 115 ? 5.676 -3.067 2.503 1.00 97.94 115 GLY A N 1
ATOM 924 C CA . GLY A 1 115 ? 4.963 -3.604 3.659 1.00 97.94 115 GLY A CA 1
ATOM 925 C C . GLY A 1 115 ? 3.744 -4.424 3.250 1.00 97.94 115 GLY A C 1
ATOM 926 O O . GLY A 1 115 ? 3.550 -5.533 3.755 1.00 97.94 115 GLY A O 1
ATOM 927 N N . TYR A 1 116 ? 2.985 -3.947 2.254 1.00 98.38 116 TYR A N 1
ATOM 928 C CA . TYR A 1 116 ? 1.866 -4.698 1.684 1.00 98.38 116 TYR A CA 1
ATOM 929 C C . TYR A 1 116 ? 2.328 -6.046 1.117 1.00 98.38 116 TYR A C 1
ATOM 931 O O . TYR A 1 116 ? 1.788 -7.096 1.485 1.00 98.38 116 TYR A O 1
ATOM 939 N N . TYR A 1 117 ? 3.351 -6.028 0.253 1.00 97.56 117 TYR A N 1
ATOM 940 C CA . TYR A 1 117 ? 3.918 -7.239 -0.344 1.00 97.56 117 TYR A CA 1
ATOM 941 C C . TYR A 1 117 ? 4.390 -8.219 0.736 1.00 97.56 117 TYR A C 1
ATOM 943 O O . TYR A 1 117 ? 4.089 -9.414 0.691 1.00 97.56 117 TYR A O 1
ATOM 951 N N . SER A 1 118 ? 5.094 -7.711 1.748 1.00 97.38 118 SER A N 1
ATOM 952 C CA . SER A 1 118 ? 5.631 -8.517 2.846 1.00 97.38 118 SER A CA 1
ATOM 953 C C . SER A 1 118 ? 4.520 -9.170 3.670 1.00 97.38 118 SER A C 1
ATOM 955 O O . SER A 1 118 ? 4.591 -10.362 3.969 1.00 97.38 118 SER A O 1
ATOM 957 N N . GLY A 1 119 ? 3.438 -8.440 3.950 1.00 97.44 119 GLY A N 1
ATOM 958 C CA . GLY A 1 119 ? 2.247 -8.998 4.587 1.00 97.44 119 GLY A CA 1
ATOM 959 C C . GLY A 1 119 ? 1.592 -10.113 3.772 1.00 97.44 119 GLY A C 1
ATOM 960 O O . GLY A 1 119 ? 1.080 -11.076 4.342 1.00 97.44 119 GLY A O 1
ATOM 961 N N . LEU A 1 120 ? 1.634 -10.024 2.440 1.00 95.69 120 LEU A N 1
ATOM 962 C CA . LEU A 1 120 ? 0.982 -10.993 1.564 1.00 95.69 120 LEU A CA 1
ATOM 963 C C . LEU A 1 120 ? 1.825 -12.260 1.359 1.00 95.69 120 LEU A C 1
ATOM 965 O O . LEU A 1 120 ? 1.285 -13.366 1.483 1.00 95.69 120 LEU A O 1
ATOM 969 N N . PHE A 1 121 ? 3.127 -12.102 1.099 1.00 96.19 121 PHE A N 1
ATOM 970 C CA . PHE A 1 121 ? 4.024 -13.171 0.640 1.00 96.19 121 PHE A CA 1
ATOM 971 C C . PHE A 1 121 ? 5.110 -13.581 1.650 1.00 96.19 121 PHE A C 1
ATOM 973 O O . PHE A 1 121 ? 5.622 -14.693 1.558 1.00 96.19 121 PHE A O 1
ATOM 980 N N . LYS A 1 122 ? 5.427 -12.748 2.651 1.00 94.88 122 LYS A N 1
ATOM 981 C CA . LYS A 1 122 ? 6.426 -13.016 3.713 1.00 94.88 122 LYS A CA 1
ATOM 982 C C . LYS A 1 122 ? 5.762 -13.133 5.094 1.00 94.88 122 LYS A C 1
ATOM 984 O O . LYS A 1 122 ? 6.227 -12.608 6.103 1.00 94.88 122 LYS A O 1
ATOM 989 N N . ARG A 1 123 ? 4.608 -13.815 5.145 1.00 94.25 123 ARG A N 1
ATOM 990 C CA . ARG A 1 123 ? 3.721 -13.876 6.329 1.00 94.25 123 ARG A CA 1
ATOM 991 C C . ARG A 1 123 ? 4.400 -14.419 7.581 1.00 94.25 123 ARG A C 1
ATOM 993 O O . ARG A 1 123 ? 4.059 -14.005 8.687 1.00 94.25 123 ARG A O 1
ATOM 1000 N N . ARG A 1 124 ? 5.305 -15.389 7.438 1.00 94.94 124 ARG A N 1
ATOM 1001 C CA . ARG A 1 124 ? 5.982 -15.981 8.596 1.00 94.94 124 ARG A CA 1
ATOM 1002 C C . ARG A 1 124 ? 6.856 -14.933 9.278 1.00 94.94 124 ARG A C 1
ATOM 1004 O O . ARG A 1 124 ? 6.749 -14.759 10.485 1.00 94.94 124 ARG A O 1
ATOM 1011 N N . GLU A 1 125 ? 7.665 -14.233 8.504 1.00 94.62 125 GLU A N 1
ATOM 1012 C CA . GLU A 1 125 ? 8.615 -13.234 8.971 1.00 94.62 125 GLU A CA 1
ATOM 1013 C C . GLU A 1 125 ? 7.883 -11.967 9.431 1.00 94.62 125 GLU A C 1
ATOM 1015 O O . GLU A 1 125 ? 8.062 -11.508 10.556 1.00 94.62 125 GLU A O 1
ATOM 1020 N N . THR A 1 126 ? 6.998 -11.431 8.592 1.00 95.50 126 THR A N 1
ATOM 1021 C CA . THR A 1 126 ? 6.386 -10.116 8.815 1.00 95.50 126 THR A CA 1
ATOM 1022 C C . THR A 1 126 ? 5.148 -10.159 9.704 1.00 95.50 126 THR A C 1
ATOM 1024 O O . THR A 1 126 ? 4.950 -9.246 10.496 1.00 95.50 126 THR A O 1
ATOM 1027 N N . VAL A 1 127 ? 4.307 -11.196 9.608 1.00 95.69 127 VAL A N 1
ATOM 1028 C CA . VAL A 1 127 ? 3.047 -11.260 10.376 1.00 95.69 127 VAL A CA 1
ATOM 1029 C C . VAL A 1 127 ? 3.200 -12.092 11.641 1.00 95.69 127 VAL A C 1
ATOM 1031 O O . VAL A 1 127 ? 2.822 -11.645 12.718 1.00 95.69 127 VAL A O 1
ATOM 1034 N N . ARG A 1 128 ? 3.764 -13.302 11.540 1.00 95.19 128 ARG A N 1
ATOM 1035 C CA . ARG A 1 128 ? 3.892 -14.189 12.710 1.00 95.19 128 ARG A CA 1
ATOM 1036 C C . ARG A 1 128 ? 5.034 -13.778 13.630 1.00 95.19 128 ARG A C 1
ATOM 1038 O O . ARG A 1 128 ? 4.854 -13.779 14.839 1.00 95.19 128 ARG A O 1
ATOM 1045 N N . GLN A 1 129 ? 6.199 -13.467 13.064 1.00 96.50 129 GLN A N 1
ATOM 1046 C CA . GLN A 1 129 ? 7.370 -13.041 13.835 1.00 96.50 129 GLN A CA 1
ATOM 1047 C C . GLN A 1 129 ? 7.434 -11.522 14.022 1.00 96.50 129 GLN A C 1
ATOM 1049 O O . GLN A 1 129 ? 8.226 -11.061 14.832 1.00 96.50 129 GLN A O 1
ATOM 1054 N N . GLN A 1 130 ? 6.597 -10.759 13.308 1.00 95.81 130 GLN A N 1
ATOM 1055 C CA . GLN A 1 130 ? 6.525 -9.296 13.396 1.00 95.81 130 GLN A CA 1
ATOM 1056 C C . GLN A 1 130 ? 7.835 -8.572 13.062 1.00 95.81 130 GLN A C 1
ATOM 1058 O O . GLN A 1 130 ? 8.006 -7.407 13.420 1.00 95.81 130 GLN A O 1
ATOM 1063 N N . ASN A 1 131 ? 8.729 -9.230 12.325 1.00 95.38 131 ASN A N 1
ATOM 1064 C CA . ASN A 1 131 ? 10.026 -8.682 11.969 1.00 95.38 131 ASN A CA 1
ATOM 1065 C C . ASN A 1 131 ? 9.909 -7.678 10.820 1.00 95.38 131 ASN A C 1
ATOM 1067 O O . ASN A 1 131 ? 9.216 -7.914 9.823 1.00 95.38 131 ASN A O 1
ATOM 1071 N N . TYR A 1 132 ? 10.668 -6.593 10.936 1.00 94.56 132 TYR A N 1
ATOM 1072 C CA . TYR A 1 132 ? 11.023 -5.763 9.793 1.00 94.56 132 TYR A CA 1
ATOM 1073 C C . TYR A 1 132 ? 12.092 -6.463 8.934 1.00 94.56 132 TYR A C 1
ATOM 1075 O O . TYR A 1 132 ? 12.748 -7.402 9.400 1.00 94.56 132 TYR A O 1
ATOM 1083 N N . PRO A 1 133 ? 12.286 -6.033 7.676 1.00 90.31 133 PRO A N 1
ATOM 1084 C CA . PRO A 1 133 ? 13.369 -6.539 6.838 1.00 90.31 133 PRO A CA 1
ATOM 1085 C C . PRO A 1 133 ? 14.756 -6.372 7.488 1.00 90.31 133 PRO A C 1
ATOM 1087 O O . PRO A 1 133 ? 14.970 -5.509 8.337 1.00 90.31 133 PRO A O 1
ATOM 1090 N N . LEU A 1 134 ? 15.732 -7.186 7.082 1.00 85.19 134 LEU A N 1
ATOM 1091 C CA . LEU A 1 134 ? 17.112 -7.032 7.560 1.00 85.19 134 LEU A CA 1
ATOM 1092 C C . LEU A 1 134 ? 17.695 -5.684 7.110 1.00 85.19 134 LEU A C 1
ATOM 1094 O O . LEU A 1 134 ? 17.459 -5.262 5.983 1.00 85.19 134 LEU A O 1
ATOM 1098 N N . ASN A 1 135 ? 18.482 -5.029 7.970 1.00 82.62 135 ASN A N 1
ATOM 1099 C CA . ASN A 1 135 ? 19.024 -3.679 7.735 1.00 82.62 135 ASN A CA 1
ATOM 1100 C C . ASN A 1 135 ? 17.943 -2.613 7.476 1.00 82.62 135 ASN A C 1
ATOM 1102 O O . ASN A 1 135 ? 18.190 -1.613 6.803 1.00 82.62 135 ASN A O 1
ATOM 1106 N N . PHE A 1 136 ? 16.735 -2.832 7.996 1.00 87.50 136 PHE A N 1
ATOM 1107 C CA . PHE A 1 136 ? 15.652 -1.868 7.908 1.00 87.50 136 PHE A CA 1
ATOM 1108 C C . PHE A 1 136 ? 15.961 -0.622 8.733 1.00 87.50 136 PHE A C 1
ATOM 1110 O O . PHE A 1 136 ? 16.292 -0.701 9.917 1.00 87.50 136 PHE A O 1
ATOM 1117 N N . ASN A 1 137 ? 15.814 0.538 8.102 1.00 88.75 137 ASN A N 1
ATOM 1118 C CA . ASN A 1 137 ? 15.898 1.812 8.788 1.00 88.75 137 ASN A CA 1
ATOM 1119 C C . ASN A 1 137 ? 14.548 2.114 9.450 1.00 88.75 137 ASN A C 1
ATOM 1121 O O . ASN A 1 137 ? 13.529 2.263 8.772 1.00 88.75 137 ASN A O 1
ATOM 1125 N N . SER A 1 138 ? 14.556 2.208 10.781 1.00 90.31 138 SER A N 1
ATOM 1126 C CA . SER A 1 138 ? 13.358 2.389 11.599 1.00 90.31 138 SER A CA 1
ATOM 1127 C C . SER A 1 138 ? 12.595 3.681 11.311 1.00 90.31 138 SER A C 1
ATOM 1129 O O . SER A 1 138 ? 11.429 3.756 11.673 1.00 90.31 138 SER A O 1
ATOM 1131 N N . GLU A 1 139 ? 13.190 4.672 10.633 1.00 88.38 139 GLU A N 1
ATOM 1132 C CA . GLU A 1 139 ? 12.463 5.878 10.202 1.00 88.38 139 GLU A CA 1
ATOM 1133 C C . GLU A 1 139 ? 11.271 5.560 9.273 1.00 88.38 139 GLU A C 1
ATOM 1135 O O . GLU A 1 139 ? 10.374 6.384 9.105 1.00 88.38 139 GLU A O 1
ATOM 1140 N N . TRP A 1 140 ? 11.259 4.369 8.664 1.00 91.44 140 TRP A N 1
ATOM 1141 C CA . TRP A 1 140 ? 10.242 3.932 7.711 1.00 91.44 140 TRP A CA 1
ATOM 1142 C C . TRP A 1 140 ? 9.250 2.913 8.275 1.00 91.44 140 TRP A C 1
ATOM 1144 O O . TRP A 1 140 ? 8.407 2.419 7.521 1.00 91.44 140 TRP A O 1
ATOM 1154 N N . SER A 1 141 ? 9.323 2.585 9.573 1.00 94.44 141 SER A N 1
ATOM 1155 C CA . SER A 1 141 ? 8.425 1.608 10.219 1.00 94.44 141 SER A CA 1
ATOM 1156 C C . SER A 1 141 ? 6.958 1.943 9.969 1.00 94.44 141 SER A C 1
ATOM 1158 O O . SER A 1 141 ? 6.187 1.090 9.544 1.00 94.44 141 SER A O 1
ATOM 1160 N N . SER A 1 142 ? 6.617 3.219 10.116 1.00 94.12 142 SER A N 1
ATOM 1161 C CA . SER A 1 142 ? 5.263 3.736 9.955 1.00 94.12 142 SER A CA 1
ATOM 1162 C C . SER A 1 142 ? 4.720 3.586 8.526 1.00 94.12 142 SER A C 1
ATOM 1164 O O . SER A 1 142 ? 3.564 3.207 8.317 1.00 94.12 142 SER A O 1
ATOM 1166 N N . ALA A 1 143 ? 5.568 3.797 7.515 1.00 94.56 143 ALA A N 1
ATOM 1167 C CA . ALA A 1 143 ? 5.210 3.571 6.117 1.00 94.56 143 ALA A CA 1
ATOM 1168 C C . ALA A 1 143 ? 5.028 2.075 5.815 1.00 94.56 143 ALA A C 1
ATOM 1170 O O . ALA A 1 143 ? 4.057 1.681 5.169 1.00 94.56 143 ALA A O 1
ATOM 1171 N N . PHE A 1 144 ? 5.934 1.236 6.324 1.00 97.25 144 PHE A N 1
ATOM 1172 C CA . PHE A 1 144 ? 5.857 -0.217 6.187 1.00 97.25 144 PHE A CA 1
ATOM 1173 C C . PHE A 1 144 ? 4.578 -0.778 6.831 1.00 97.25 144 PHE A C 1
ATOM 1175 O O . PHE A 1 144 ? 3.860 -1.566 6.212 1.00 97.25 144 PHE A O 1
ATOM 1182 N N . ASP A 1 145 ? 4.249 -0.334 8.043 1.00 98.25 145 ASP A N 1
ATOM 1183 C CA . ASP A 1 145 ? 3.072 -0.790 8.783 1.00 98.25 145 ASP A CA 1
ATOM 1184 C C . ASP A 1 145 ? 1.764 -0.293 8.180 1.00 98.25 145 ASP A C 1
ATOM 1186 O O . ASP A 1 145 ? 0.787 -1.039 8.152 1.00 98.25 145 ASP A O 1
ATOM 1190 N N . GLN A 1 146 ? 1.751 0.896 7.576 1.00 98.06 146 GLN A N 1
ATOM 1191 C CA . GLN A 1 146 ? 0.635 1.322 6.731 1.00 98.06 146 GLN A CA 1
ATOM 1192 C C . GLN A 1 146 ? 0.395 0.335 5.576 1.00 98.06 146 GLN A C 1
ATOM 1194 O O . GLN A 1 146 ? -0.745 -0.055 5.308 1.00 98.06 146 GLN A O 1
ATOM 1199 N N . GLY A 1 147 ? 1.459 -0.124 4.916 1.00 98.44 147 GLY A N 1
ATOM 1200 C CA . GLY A 1 147 ? 1.375 -1.171 3.898 1.00 98.44 147 GLY A CA 1
ATOM 1201 C C . GLY A 1 147 ? 0.809 -2.484 4.425 1.00 98.44 147 GLY A C 1
ATOM 1202 O O . GLY A 1 147 ? -0.066 -3.102 3.810 1.00 98.44 147 GLY A O 1
ATOM 1203 N N . LEU A 1 148 ? 1.269 -2.892 5.604 1.00 98.50 148 LEU A N 1
ATOM 1204 C CA . LEU A 1 148 ? 0.811 -4.105 6.266 1.00 98.50 148 LEU A CA 1
ATOM 1205 C C . LEU A 1 148 ? -0.671 -4.019 6.669 1.00 98.50 148 LEU A C 1
ATOM 1207 O O . LEU A 1 148 ? -1.433 -4.959 6.435 1.00 98.50 148 LEU A O 1
ATOM 1211 N N . GLY A 1 149 ? -1.107 -2.865 7.175 1.00 98.75 149 GLY A N 1
ATOM 1212 C CA . GLY A 1 149 ? -2.503 -2.577 7.491 1.00 98.75 149 GLY A CA 1
ATOM 1213 C C . GLY A 1 149 ? -3.405 -2.648 6.260 1.00 98.75 149 GLY A C 1
ATOM 1214 O O . GLY A 1 149 ? -4.455 -3.295 6.293 1.00 98.75 149 GLY A O 1
ATOM 1215 N N . ARG A 1 150 ? -2.963 -2.081 5.126 1.00 98.69 150 ARG A N 1
ATOM 1216 C CA . ARG A 1 150 ? -3.667 -2.257 3.846 1.00 98.69 150 ARG A CA 1
ATOM 1217 C C . ARG A 1 150 ? -3.804 -3.739 3.505 1.00 98.69 150 ARG A C 1
ATOM 1219 O O . ARG A 1 150 ? -4.890 -4.177 3.146 1.00 98.69 150 ARG A O 1
ATOM 1226 N N . CYS A 1 151 ? -2.735 -4.523 3.640 1.00 98.50 151 CYS A N 1
ATOM 1227 C CA . CYS A 1 151 ? -2.764 -5.959 3.361 1.00 98.50 151 CYS A CA 1
ATOM 1228 C C . CYS A 1 151 ? -3.794 -6.701 4.234 1.00 98.50 151 CYS A C 1
ATOM 1230 O O . CYS A 1 151 ? -4.530 -7.551 3.729 1.00 98.50 151 CYS A O 1
ATOM 1232 N N . PHE A 1 152 ? -3.930 -6.339 5.514 1.00 98.69 152 PHE A N 1
ATOM 1233 C CA . PHE A 1 152 ? -4.909 -6.959 6.416 1.00 98.69 152 PHE A CA 1
ATOM 1234 C C . PHE A 1 152 ? -6.349 -6.741 5.977 1.00 98.69 152 PHE A C 1
ATOM 1236 O O . PHE A 1 152 ? -7.137 -7.682 6.035 1.00 98.69 152 PHE A O 1
ATOM 1243 N N . TRP A 1 153 ? -6.680 -5.556 5.465 1.00 98.62 153 TRP A N 1
ATOM 1244 C CA . TRP A 1 153 ? -8.006 -5.283 4.911 1.00 98.62 153 TRP A CA 1
ATOM 1245 C C . TRP A 1 153 ? -8.360 -6.195 3.723 1.00 98.62 153 TRP A C 1
ATOM 1247 O O . TRP A 1 153 ? -9.489 -6.678 3.601 1.00 98.62 153 TRP A O 1
ATOM 1257 N N . TYR A 1 154 ? -7.384 -6.475 2.855 1.00 97.88 154 TYR A N 1
ATOM 1258 C CA . TYR A 1 154 ? -7.570 -7.394 1.730 1.00 97.88 154 TYR A CA 1
ATOM 1259 C C . TYR A 1 154 ? -7.675 -8.849 2.205 1.00 97.88 154 TYR A C 1
ATOM 1261 O O . TYR A 1 154 ? -8.563 -9.577 1.763 1.00 97.88 154 TYR A O 1
ATOM 1269 N N . LEU A 1 155 ? -6.807 -9.277 3.130 1.00 97.31 155 LEU A N 1
ATOM 1270 C CA . LEU A 1 155 ? -6.817 -10.638 3.683 1.00 97.31 155 LEU A CA 1
ATOM 1271 C C . LEU A 1 155 ? -8.085 -10.945 4.488 1.00 97.31 155 LEU A C 1
ATOM 1273 O O . LEU A 1 155 ? -8.546 -12.087 4.500 1.00 97.31 155 LEU A O 1
ATOM 1277 N N . SER A 1 156 ? -8.662 -9.939 5.143 1.00 97.75 156 SER A N 1
ATOM 1278 C CA . SER A 1 156 ? -9.909 -10.066 5.895 1.00 97.75 156 SER A CA 1
ATOM 1279 C C . SER A 1 156 ? -11.159 -10.004 5.015 1.00 97.75 156 SER A C 1
ATOM 1281 O O . SER A 1 156 ? -12.250 -10.271 5.521 1.00 97.75 156 SER A O 1
ATOM 1283 N N . GLN A 1 157 ? -11.007 -9.687 3.721 1.00 97.25 157 GLN A N 1
ATOM 1284 C CA . GLN A 1 157 ? -12.092 -9.470 2.761 1.00 97.25 157 GLN A CA 1
ATOM 1285 C C . GLN A 1 157 ? -13.088 -8.406 3.240 1.00 97.25 157 GLN A C 1
ATOM 1287 O O . GLN A 1 157 ? -14.294 -8.643 3.267 1.00 97.25 157 GLN A O 1
ATOM 1292 N N . ALA A 1 158 ? -12.572 -7.239 3.643 1.00 97.00 158 ALA A N 1
ATOM 1293 C CA . ALA A 1 158 ? -13.370 -6.117 4.142 1.00 97.00 158 ALA A CA 1
ATOM 1294 C C . ALA A 1 158 ? -14.198 -6.412 5.411 1.00 97.00 158 ALA A C 1
ATOM 1296 O O . ALA A 1 158 ? -15.175 -5.726 5.706 1.00 97.00 158 ALA A O 1
ATOM 1297 N N . ASN A 1 159 ? -13.814 -7.427 6.193 1.00 97.62 159 ASN A N 1
ATOM 1298 C CA . ASN A 1 159 ? -14.481 -7.752 7.450 1.00 97.62 159 ASN A CA 1
ATOM 1299 C C . ASN A 1 159 ? -13.815 -7.017 8.627 1.00 97.62 159 ASN A C 1
ATOM 1301 O O . ASN A 1 159 ? -12.656 -7.291 8.964 1.00 97.62 159 ASN A O 1
ATOM 1305 N N . ALA A 1 160 ? -14.551 -6.115 9.282 1.00 97.75 160 ALA A N 1
ATOM 1306 C CA . ALA A 1 160 ? -14.031 -5.286 10.372 1.00 97.75 160 ALA A CA 1
ATOM 1307 C C . ALA A 1 160 ? -13.535 -6.116 11.570 1.00 97.75 160 ALA A C 1
ATOM 1309 O O . ALA A 1 160 ? -12.437 -5.878 12.075 1.00 97.75 160 ALA A O 1
ATOM 1310 N N . ALA A 1 161 ? -14.288 -7.138 11.991 1.00 98.00 161 ALA A N 1
ATOM 1311 C CA . ALA A 1 161 ? -13.901 -8.004 13.104 1.00 98.00 161 ALA A CA 1
ATOM 1312 C C . ALA A 1 161 ? -12.596 -8.771 12.839 1.00 98.00 161 ALA A C 1
ATOM 1314 O O . ALA A 1 161 ? -11.684 -8.720 13.663 1.00 98.00 161 ALA A O 1
ATOM 1315 N N . ARG A 1 162 ? -12.471 -9.423 11.676 1.00 98.38 162 ARG A N 1
ATOM 1316 C CA . ARG A 1 162 ? -11.247 -10.139 11.279 1.00 98.38 162 ARG A CA 1
ATOM 1317 C C . ARG A 1 162 ? -10.056 -9.193 11.168 1.00 98.38 162 ARG A C 1
ATOM 1319 O O . ARG A 1 162 ? -8.974 -9.537 11.627 1.00 98.38 162 ARG A O 1
ATOM 1326 N N . THR A 1 163 ? -10.265 -8.005 10.599 1.00 98.38 163 THR A N 1
ATOM 1327 C CA . THR A 1 163 ? -9.220 -6.978 10.486 1.00 98.38 163 THR A CA 1
ATOM 1328 C C . THR A 1 163 ? -8.695 -6.578 11.864 1.00 98.38 163 THR A C 1
ATOM 1330 O O . THR A 1 163 ? -7.489 -6.628 12.096 1.00 98.38 163 THR A O 1
ATOM 1333 N N . ALA A 1 164 ? -9.586 -6.272 12.811 1.00 98.50 164 ALA A N 1
ATOM 1334 C CA . ALA A 1 164 ? -9.197 -5.913 14.173 1.00 98.50 164 ALA A CA 1
ATOM 1335 C C . ALA A 1 164 ? -8.460 -7.052 14.890 1.00 98.50 164 ALA A C 1
ATOM 1337 O O . ALA A 1 164 ? -7.456 -6.815 15.555 1.00 98.50 164 ALA A O 1
ATOM 1338 N N . SER A 1 165 ? -8.904 -8.304 14.713 1.00 98.31 165 SER A N 1
ATOM 1339 C CA . SER A 1 165 ? -8.193 -9.463 15.260 1.00 98.31 165 SER A CA 1
ATOM 1340 C C . SER A 1 165 ? -6.759 -9.565 14.743 1.00 98.31 165 SER A C 1
ATOM 1342 O O . SER A 1 165 ? -5.884 -9.943 15.511 1.00 98.31 165 SER A O 1
ATOM 1344 N N . MET A 1 166 ? -6.499 -9.217 13.478 1.00 98.38 166 MET A N 1
ATOM 1345 C CA . MET A 1 166 ? -5.136 -9.196 12.935 1.00 98.38 166 MET A CA 1
ATOM 1346 C C . MET A 1 166 ? -4.294 -8.078 13.555 1.00 98.38 166 MET A C 1
ATOM 1348 O O . MET A 1 166 ? -3.147 -8.331 13.909 1.00 98.38 166 MET A O 1
ATOM 1352 N N . VAL A 1 167 ? -4.860 -6.879 13.736 1.00 98.62 167 VAL A N 1
ATOM 1353 C CA . VAL A 1 167 ? -4.161 -5.751 14.379 1.00 98.62 167 VAL A CA 1
ATOM 1354 C C . VAL A 1 167 ? -3.815 -6.066 15.834 1.00 98.62 167 VAL A C 1
ATOM 1356 O O . VAL A 1 167 ? -2.682 -5.850 16.247 1.00 98.62 167 VAL A O 1
ATOM 1359 N N . HIS A 1 168 ? -4.735 -6.659 16.599 1.00 97.44 168 HIS A N 1
ATOM 1360 C CA . HIS A 1 168 ? -4.516 -6.981 18.016 1.00 97.44 168 HIS A CA 1
ATOM 1361 C C . HIS A 1 168 ? -3.406 -8.009 18.276 1.00 97.44 168 HIS A C 1
ATOM 1363 O O . HIS A 1 168 ? -2.971 -8.151 19.417 1.00 97.44 168 HIS A O 1
ATOM 1369 N N . LEU A 1 169 ? -2.934 -8.725 17.251 1.00 96.88 169 LEU A N 1
ATOM 1370 C CA . LEU A 1 169 ? -1.764 -9.594 17.386 1.00 96.88 169 LEU A CA 1
ATOM 1371 C C . LEU A 1 169 ? -0.457 -8.796 17.466 1.00 96.88 169 LEU A C 1
ATOM 1373 O O . LEU A 1 169 ? 0.533 -9.324 17.968 1.00 96.88 169 LEU A O 1
ATOM 1377 N N . PHE A 1 170 ? -0.435 -7.560 16.963 1.00 98.31 170 PHE A N 1
ATOM 1378 C CA . PHE A 1 170 ? 0.756 -6.717 16.900 1.00 98.31 170 PHE A CA 1
ATOM 1379 C C . PHE A 1 170 ? 0.994 -5.952 18.200 1.00 98.31 170 PHE A C 1
ATOM 1381 O O . PHE A 1 170 ? 0.068 -5.695 18.968 1.00 98.31 170 PHE A O 1
ATOM 1388 N N . GLN A 1 171 ? 2.249 -5.559 18.416 1.00 96.56 171 GLN A N 1
ATOM 1389 C CA . GLN A 1 171 ? 2.633 -4.612 19.467 1.00 96.56 171 GLN A CA 1
ATOM 1390 C C . GLN A 1 171 ? 1.855 -3.291 19.328 1.00 96.56 171 GLN A C 1
ATOM 1392 O O . GLN A 1 171 ? 1.625 -2.827 18.208 1.00 96.56 171 GLN A O 1
ATOM 1397 N N . GLN A 1 172 ? 1.442 -2.702 20.456 1.00 96.44 172 GLN A N 1
ATOM 1398 C CA . GLN A 1 172 ? 0.526 -1.548 20.494 1.00 96.44 172 GLN A CA 1
ATOM 1399 C C . GLN A 1 172 ? 1.084 -0.330 19.752 1.00 96.44 172 GLN A C 1
ATOM 1401 O O . GLN A 1 172 ? 0.342 0.402 19.102 1.00 96.44 172 GLN A O 1
ATOM 1406 N N . GLU A 1 173 ? 2.402 -0.154 19.774 1.00 95.69 173 GLU A N 1
ATOM 1407 C CA . GLU A 1 173 ? 3.115 0.949 19.132 1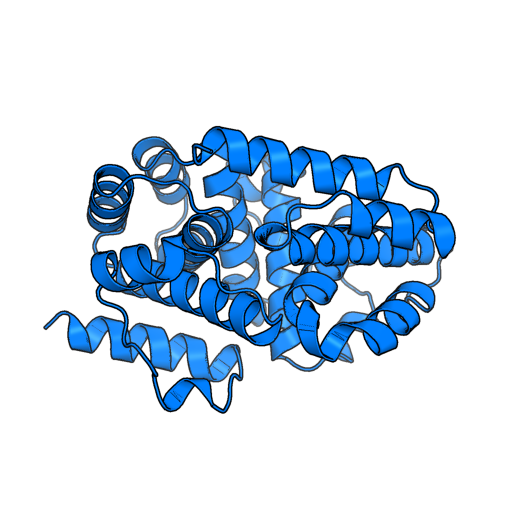.00 95.69 173 GLU A CA 1
ATOM 1408 C C . GLU A 1 173 ? 2.930 0.957 17.606 1.00 95.69 173 GLU A C 1
ATOM 1410 O O . GLU A 1 173 ? 3.091 1.995 16.974 1.00 95.69 173 GLU A O 1
ATOM 1415 N N . ARG A 1 174 ? 2.554 -0.184 17.011 1.00 97.62 174 ARG A N 1
ATOM 1416 C CA . ARG A 1 174 ? 2.314 -0.340 15.565 1.00 97.62 174 ARG A CA 1
ATOM 1417 C C . ARG A 1 174 ? 0.855 -0.125 15.169 1.00 97.62 174 ARG A C 1
ATOM 1419 O O . ARG A 1 174 ? 0.537 -0.051 13.983 1.00 97.62 174 ARG A O 1
ATOM 1426 N N . HIS A 1 175 ? -0.065 -0.065 16.138 1.00 98.06 175 HIS A N 1
ATOM 1427 C CA . HIS A 1 175 ? -1.506 -0.081 15.860 1.00 98.06 175 HIS A CA 1
ATOM 1428 C C . HIS A 1 175 ? -1.957 1.149 15.078 1.00 98.06 175 HIS A C 1
ATOM 1430 O O . HIS A 1 175 ? -2.745 0.991 14.150 1.00 98.06 175 HIS A O 1
ATOM 1436 N N . SER A 1 176 ? -1.430 2.341 15.389 1.00 96.88 176 SER A N 1
ATOM 1437 C CA . SER A 1 176 ? -1.785 3.571 14.661 1.00 96.88 176 SER A CA 1
ATOM 1438 C C . SER A 1 176 ? -1.531 3.419 13.158 1.00 96.88 176 SER A C 1
ATOM 1440 O O . SER A 1 176 ? -2.425 3.624 12.337 1.00 96.88 176 SER A O 1
ATOM 1442 N N . ASP A 1 177 ? -0.337 2.954 12.791 1.00 97.44 177 ASP A N 1
ATOM 1443 C CA . ASP A 1 177 ? 0.078 2.827 11.396 1.00 97.44 177 ASP A CA 1
ATOM 1444 C C . ASP A 1 177 ? -0.694 1.725 10.658 1.00 97.44 177 ASP A C 1
ATOM 1446 O O . ASP A 1 177 ? -1.125 1.919 9.517 1.00 97.44 177 ASP A O 1
ATOM 1450 N N . LEU A 1 178 ? -0.956 0.598 11.329 1.00 98.69 178 LEU A N 1
ATOM 1451 C CA . LEU A 1 178 ? -1.807 -0.471 10.801 1.00 98.69 178 LEU A CA 1
ATOM 1452 C C . LEU A 1 178 ? -3.234 0.035 10.533 1.00 98.69 178 LEU A C 1
ATOM 1454 O O . LEU A 1 178 ? -3.776 -0.192 9.448 1.00 98.69 178 LEU A O 1
ATOM 1458 N N . TRP A 1 179 ? -3.837 0.760 11.480 1.00 98.69 179 TRP A N 1
ATOM 1459 C CA . TRP A 1 179 ? -5.172 1.346 11.322 1.00 98.69 179 TRP A CA 1
ATOM 1460 C C . TRP A 1 179 ? -5.220 2.404 10.218 1.00 98.69 179 TRP A C 1
ATOM 1462 O O . TRP A 1 179 ? -6.188 2.434 9.451 1.00 98.69 179 TRP A O 1
ATOM 1472 N N . ARG A 1 180 ? -4.156 3.198 10.047 1.00 98.00 180 ARG A N 1
ATOM 1473 C CA . ARG A 1 180 ? -4.015 4.105 8.900 1.00 98.00 180 ARG A CA 1
ATOM 1474 C C . ARG A 1 180 ? -3.995 3.352 7.574 1.00 98.00 180 ARG A C 1
ATOM 1476 O O . ARG A 1 180 ? -4.704 3.719 6.637 1.00 98.00 180 ARG A O 1
ATOM 1483 N N . GLY A 1 181 ? -3.254 2.250 7.501 1.00 98.56 181 GLY A N 1
ATOM 1484 C CA . GLY A 1 181 ? -3.265 1.355 6.345 1.00 98.56 181 GLY A CA 1
ATOM 1485 C C . GLY A 1 181 ? -4.653 0.803 6.014 1.00 98.56 181 GLY A C 1
ATOM 1486 O O . GLY A 1 181 ? -5.074 0.790 4.855 1.00 98.56 181 GLY A O 1
ATOM 1487 N N . ILE A 1 182 ? -5.388 0.386 7.043 1.00 98.81 182 ILE A N 1
ATOM 1488 C CA . ILE A 1 182 ? -6.747 -0.145 6.915 1.00 98.81 182 ILE A CA 1
ATOM 1489 C C . ILE A 1 182 ? -7.706 0.925 6.384 1.00 98.81 182 ILE A C 1
ATOM 1491 O O . ILE A 1 182 ? -8.438 0.658 5.433 1.00 98.81 182 ILE A O 1
ATOM 1495 N N . GLY A 1 183 ? -7.675 2.142 6.938 1.00 98.25 183 GLY A N 1
ATOM 1496 C CA . GLY A 1 183 ? -8.504 3.256 6.468 1.00 98.25 183 GLY A CA 1
ATOM 1497 C C . GLY A 1 183 ? -8.233 3.632 5.010 1.00 98.25 183 GLY A C 1
ATOM 1498 O O . GLY A 1 183 ? -9.171 3.862 4.237 1.00 98.25 183 GLY A O 1
ATOM 1499 N N . LEU A 1 184 ? -6.959 3.594 4.603 1.00 97.62 184 LEU A N 1
ATOM 1500 C CA . LEU A 1 184 ? -6.547 3.789 3.213 1.00 97.62 184 LEU A CA 1
ATOM 1501 C C . LEU A 1 184 ? -7.139 2.704 2.310 1.00 97.62 184 LEU A C 1
ATOM 1503 O O . LEU A 1 184 ? -7.793 3.017 1.314 1.00 97.62 184 LEU A O 1
ATOM 1507 N N . ALA A 1 185 ? -6.954 1.427 2.655 1.00 98.25 185 ALA A N 1
ATOM 1508 C CA . ALA A 1 185 ? -7.458 0.319 1.849 1.00 98.25 185 ALA A CA 1
ATOM 1509 C C . ALA A 1 185 ? -8.991 0.292 1.775 1.00 98.25 185 ALA A C 1
ATOM 1511 O O . ALA A 1 185 ? -9.530 0.141 0.682 1.00 98.25 185 ALA A O 1
ATOM 1512 N N . MET A 1 186 ? -9.690 0.494 2.894 1.00 98.00 186 MET A N 1
ATOM 1513 C CA . MET A 1 186 ? -11.152 0.573 2.942 1.00 98.00 186 MET A CA 1
ATOM 1514 C C . MET A 1 186 ? -11.682 1.643 1.984 1.00 98.00 186 MET A C 1
ATOM 1516 O O . MET A 1 186 ? -12.575 1.370 1.183 1.00 98.00 186 MET A O 1
ATOM 1520 N N . SER A 1 187 ? -11.092 2.838 2.022 1.00 96.69 187 SER A N 1
ATOM 1521 C CA . SER A 1 187 ? -11.533 3.977 1.210 1.00 96.69 187 SER A CA 1
ATOM 1522 C C . SER A 1 187 ? -11.204 3.797 -0.267 1.00 96.69 187 SER A C 1
ATOM 1524 O O . SER A 1 187 ? -12.040 4.075 -1.129 1.00 96.69 187 SER A O 1
ATOM 1526 N N . TYR A 1 188 ? -10.010 3.275 -0.563 1.00 95.94 188 TYR A N 1
ATOM 1527 C CA . TYR A 1 188 ? -9.568 2.988 -1.924 1.00 95.94 188 TYR A CA 1
ATOM 1528 C C . TYR A 1 188 ? -10.407 1.889 -2.585 1.00 95.94 188 TYR A C 1
ATOM 1530 O O . TYR A 1 188 ? -10.772 2.015 -3.754 1.00 95.94 188 TYR A O 1
ATOM 1538 N N . VAL A 1 189 ? -10.700 0.812 -1.847 1.00 96.25 189 VAL A N 1
ATOM 1539 C CA . VAL A 1 189 ? -11.529 -0.300 -2.324 1.00 96.25 189 VAL A CA 1
ATOM 1540 C C . VAL A 1 189 ? -12.969 0.172 -2.481 1.00 96.25 189 VAL A C 1
ATOM 1542 O O . VAL A 1 189 ? -13.518 0.024 -3.566 1.00 96.25 189 VAL A O 1
ATOM 1545 N N . GLY A 1 190 ? -13.575 0.773 -1.453 1.00 95.31 190 GLY A N 1
ATOM 1546 C CA . GLY A 1 190 ? -14.989 1.160 -1.445 1.00 95.31 190 GLY A CA 1
ATOM 1547 C C . GLY A 1 190 ? -15.957 -0.030 -1.376 1.00 95.31 190 GLY A C 1
ATOM 1548 O O . GLY A 1 190 ? -15.555 -1.180 -1.215 1.00 95.31 190 GLY A O 1
ATOM 1549 N N . GLY A 1 191 ? -17.258 0.238 -1.510 1.00 93.81 191 GLY A N 1
ATOM 1550 C CA . GLY A 1 191 ? -18.301 -0.802 -1.488 1.00 93.81 191 GLY A CA 1
ATOM 1551 C C . GLY A 1 191 ? -18.535 -1.455 -0.120 1.00 93.81 191 GLY A C 1
ATOM 1552 O O . GLY A 1 191 ? -19.119 -2.538 -0.059 1.00 93.81 191 GLY A O 1
ATOM 1553 N N . VAL A 1 192 ? -18.060 -0.819 0.953 1.00 93.81 192 VAL A N 1
ATOM 1554 C CA . VAL A 1 192 ? -18.418 -1.153 2.336 1.00 93.81 192 VAL A CA 1
ATOM 1555 C C . VAL A 1 192 ? -19.729 -0.479 2.711 1.00 93.81 192 VAL A C 1
ATOM 1557 O O . VAL A 1 192 ? -19.989 0.649 2.292 1.00 93.81 192 VAL A O 1
ATOM 1560 N N . ASP A 1 193 ? -20.556 -1.172 3.486 1.00 91.69 193 ASP A N 1
ATOM 1561 C CA . ASP A 1 193 ? -21.757 -0.575 4.056 1.00 91.69 193 ASP A CA 1
ATOM 1562 C C . ASP A 1 193 ? -21.426 0.297 5.282 1.00 91.69 193 ASP A C 1
ATOM 1564 O O . ASP A 1 193 ? -20.357 0.199 5.891 1.00 91.69 193 ASP A O 1
ATOM 1568 N N . THR A 1 194 ? -22.374 1.157 5.653 1.00 93.38 194 THR A N 1
ATOM 1569 C CA . THR A 1 194 ? -22.249 2.071 6.794 1.00 93.38 194 THR A CA 1
ATOM 1570 C C . THR A 1 194 ? -22.013 1.332 8.116 1.00 93.38 194 THR A C 1
ATOM 1572 O O . THR A 1 194 ? -21.291 1.831 8.977 1.00 93.38 194 THR A O 1
ATOM 1575 N N . PHE A 1 195 ? -22.594 0.141 8.292 1.00 95.25 195 PHE A N 1
ATOM 1576 C CA . PHE A 1 195 ? -22.433 -0.646 9.515 1.00 95.25 195 PHE A CA 1
ATOM 1577 C C . PHE A 1 195 ? -20.986 -1.129 9.672 1.00 95.25 195 PHE A C 1
ATOM 1579 O O . PHE A 1 195 ? -20.420 -0.989 10.753 1.00 95.25 195 PHE A O 1
ATOM 1586 N N . VAL A 1 196 ? -20.356 -1.602 8.594 1.00 95.88 196 VAL A N 1
ATOM 1587 C CA . VAL A 1 196 ? -18.947 -2.011 8.568 1.00 95.88 196 VAL A CA 1
ATOM 1588 C C . VAL A 1 196 ? -18.033 -0.833 8.890 1.00 95.88 196 VAL A C 1
ATOM 1590 O O . VAL A 1 196 ? -17.084 -1.007 9.651 1.00 95.88 196 VAL A O 1
ATOM 1593 N N . VAL A 1 197 ? -18.318 0.366 8.372 1.00 96.94 197 VAL A N 1
ATOM 1594 C CA . VAL A 1 197 ? -17.530 1.572 8.688 1.00 96.94 197 VAL A CA 1
ATOM 1595 C C . VAL A 1 197 ? -17.632 1.923 10.176 1.00 96.94 197 VAL A C 1
ATOM 1597 O O . VAL A 1 197 ? -16.607 2.125 10.828 1.00 96.94 197 VAL A O 1
ATOM 1600 N N . HIS A 1 198 ? -18.841 1.926 10.747 1.00 96.75 198 HIS A N 1
ATOM 1601 C CA . HIS A 1 198 ? -19.026 2.163 12.183 1.00 96.75 198 HIS A CA 1
ATOM 1602 C C . HIS A 1 198 ? -18.367 1.087 13.050 1.00 96.75 198 HIS A C 1
ATOM 1604 O O . HIS A 1 198 ? -17.697 1.417 14.028 1.00 96.75 198 HIS A O 1
ATOM 1610 N N . GLU A 1 199 ? -18.522 -0.190 12.696 1.00 97.69 199 GLU A N 1
ATOM 1611 C CA . GLU A 1 199 ? -17.886 -1.300 13.407 1.00 97.69 199 GLU A CA 1
ATOM 1612 C C . GLU A 1 199 ? -16.355 -1.169 13.370 1.00 97.69 199 GLU A C 1
ATOM 1614 O O . GLU A 1 199 ? -15.684 -1.386 14.382 1.00 97.69 199 GLU A O 1
ATOM 1619 N N . LEU A 1 200 ? -15.793 -0.785 12.221 1.00 97.69 200 LEU A N 1
ATOM 1620 C CA . LEU A 1 200 ? -14.359 -0.573 12.059 1.00 97.69 200 LEU A CA 1
ATOM 1621 C C . LEU A 1 200 ? -13.849 0.554 12.964 1.00 97.69 200 LEU A C 1
ATOM 1623 O O . LEU A 1 200 ? -12.850 0.361 13.652 1.00 97.69 200 LEU A O 1
ATOM 1627 N N . LEU A 1 201 ? -14.549 1.693 13.012 1.00 97.75 201 LEU A N 1
ATOM 1628 C CA . LEU A 1 201 ? -14.197 2.814 13.891 1.00 97.75 201 LEU A CA 1
ATOM 1629 C C . LEU A 1 201 ? -14.292 2.434 15.373 1.00 97.75 201 LEU A C 1
ATOM 1631 O O . LEU A 1 201 ? -13.371 2.717 16.139 1.00 97.75 201 LEU A O 1
ATOM 1635 N N . GLN A 1 202 ? -15.352 1.727 15.775 1.00 97.81 202 GLN A N 1
ATOM 1636 C CA . GLN A 1 202 ? -15.490 1.231 17.147 1.00 97.81 202 GLN A CA 1
ATOM 1637 C C . GLN A 1 202 ? -14.326 0.316 17.543 1.00 97.81 202 GLN A C 1
ATOM 1639 O O . GLN A 1 202 ? -13.815 0.415 18.656 1.00 97.81 202 GLN A O 1
ATOM 1644 N N . LYS A 1 203 ? -13.882 -0.559 16.632 1.00 98.31 203 LYS A N 1
ATOM 1645 C CA . LYS A 1 203 ? -12.740 -1.455 16.870 1.00 98.31 203 LYS A CA 1
ATOM 1646 C C . LYS A 1 203 ? -11.396 -0.734 16.844 1.00 98.31 203 LYS A C 1
ATOM 1648 O O . LYS A 1 203 ? -10.496 -1.150 17.564 1.00 98.31 203 LYS A O 1
ATOM 1653 N N . ALA A 1 204 ? -11.261 0.324 16.047 1.00 97.75 204 ALA A N 1
ATOM 1654 C CA . ALA A 1 204 ? -10.067 1.161 16.039 1.00 97.75 204 ALA A CA 1
ATOM 1655 C C . ALA A 1 204 ? -9.891 1.919 17.365 1.00 97.75 204 ALA A C 1
ATOM 1657 O O . ALA A 1 204 ? -8.760 2.165 17.783 1.00 97.75 204 ALA A O 1
ATOM 1658 N N . GLY A 1 205 ? -10.988 2.256 18.054 1.00 96.62 205 GLY A N 1
ATOM 1659 C CA . GLY A 1 205 ? -10.953 2.843 19.393 1.00 96.62 205 GLY A CA 1
ATOM 1660 C C . GLY A 1 205 ? -10.188 4.165 19.411 1.00 96.62 205 GLY A C 1
ATOM 1661 O O . GLY A 1 205 ? -10.611 5.135 18.786 1.00 96.62 205 GLY A O 1
ATOM 1662 N N . VAL A 1 206 ? -9.045 4.206 20.099 1.00 94.81 206 VAL A N 1
ATOM 1663 C CA . VAL A 1 206 ? -8.168 5.393 20.146 1.00 94.81 206 VAL A CA 1
ATOM 1664 C C . VAL A 1 206 ? -7.483 5.703 18.806 1.00 94.81 206 VAL A C 1
ATOM 1666 O O . VAL A 1 206 ? -6.967 6.798 18.627 1.00 94.81 206 VAL A O 1
ATOM 1669 N N . HIS A 1 207 ? -7.501 4.770 17.848 1.00 96.38 207 HIS A N 1
ATOM 1670 C CA . HIS A 1 207 ? -6.880 4.904 16.523 1.00 96.38 207 HIS A CA 1
ATOM 1671 C C . HIS A 1 207 ? -7.871 5.311 15.418 1.00 96.38 207 HIS A C 1
ATOM 1673 O O . HIS A 1 207 ? -7.594 5.145 14.228 1.00 96.38 207 HIS A O 1
ATOM 1679 N N . GLN A 1 208 ? -9.050 5.830 15.778 1.00 96.06 208 GLN A N 1
ATOM 1680 C CA . GLN A 1 208 ? -10.030 6.324 14.803 1.00 96.06 208 GLN A CA 1
ATOM 1681 C C . GLN A 1 208 ? -9.457 7.440 13.917 1.00 96.06 208 GLN A C 1
ATOM 1683 O O . GLN A 1 208 ? -9.690 7.441 12.706 1.00 96.06 208 GLN A O 1
ATOM 1688 N N . SER A 1 209 ? -8.658 8.350 14.482 1.00 93.31 209 SER A N 1
ATOM 1689 C CA . SER A 1 209 ? -7.967 9.399 13.723 1.00 93.31 209 SER A CA 1
ATOM 1690 C C . SER A 1 209 ? -6.989 8.819 12.696 1.00 93.31 209 SER A C 1
ATOM 1692 O O . SER A 1 209 ? -6.940 9.311 11.569 1.00 93.31 209 SER A O 1
ATOM 1694 N N . SER A 1 210 ? -6.307 7.716 13.014 1.00 94.81 210 SER A N 1
ATOM 1695 C CA . SER A 1 210 ? -5.448 6.992 12.072 1.00 94.81 210 SER A CA 1
ATOM 1696 C C . SER A 1 210 ? -6.254 6.426 10.897 1.00 94.81 210 SER A C 1
ATOM 1698 O O . SER A 1 210 ? -5.875 6.620 9.742 1.00 94.81 210 SER A O 1
ATOM 1700 N N . VAL A 1 211 ? -7.413 5.798 11.152 1.00 97.31 211 VAL A N 1
ATOM 1701 C CA . VAL A 1 211 ? -8.319 5.305 10.089 1.00 97.31 211 VAL A CA 1
ATOM 1702 C C . VAL A 1 211 ? -8.760 6.448 9.169 1.00 97.31 211 VAL A C 1
ATOM 1704 O O . VAL A 1 211 ? -8.683 6.329 7.944 1.00 97.31 211 VAL A O 1
ATOM 1707 N N . ARG A 1 212 ? -9.183 7.576 9.747 1.00 94.69 212 ARG A N 1
ATOM 1708 C CA . ARG A 1 212 ? -9.589 8.781 9.005 1.00 94.69 212 ARG A CA 1
ATOM 1709 C C . ARG A 1 212 ? -8.444 9.375 8.184 1.00 94.69 212 ARG A C 1
ATOM 1711 O O . ARG A 1 212 ? -8.644 9.727 7.024 1.00 94.69 212 ARG A O 1
ATOM 1718 N N . CYS A 1 213 ? -7.242 9.428 8.753 1.00 92.25 213 CYS A N 1
ATOM 1719 C CA . CYS A 1 213 ? -6.033 9.864 8.061 1.00 92.25 213 CYS A CA 1
ATOM 1720 C C . CYS A 1 213 ? -5.770 8.987 6.828 1.00 92.25 213 CYS A C 1
ATOM 1722 O O . CYS A 1 213 ? -5.630 9.492 5.715 1.00 92.25 213 CYS A O 1
ATOM 1724 N N . GLY A 1 214 ? -5.832 7.663 6.998 1.00 94.75 214 GLY A N 1
ATOM 1725 C CA . GLY A 1 214 ? -5.733 6.698 5.905 1.00 94.75 214 GLY A CA 1
ATOM 1726 C C . GLY A 1 214 ? -6.743 6.950 4.788 1.00 94.75 214 GLY A C 1
ATOM 1727 O O . GLY A 1 214 ? -6.390 6.946 3.606 1.00 94.75 214 GLY A O 1
ATOM 1728 N N . ALA A 1 215 ? -7.997 7.200 5.166 1.00 95.19 215 ALA A N 1
ATOM 1729 C CA . ALA A 1 215 ? -9.070 7.490 4.227 1.00 95.19 215 ALA A CA 1
ATOM 1730 C C . ALA A 1 215 ? -8.800 8.749 3.395 1.00 95.19 215 ALA A C 1
ATOM 1732 O O . ALA A 1 215 ? -8.920 8.701 2.171 1.00 95.19 215 ALA A O 1
ATOM 1733 N N . LEU A 1 216 ? -8.358 9.834 4.034 1.00 91.56 216 LEU A N 1
ATOM 1734 C CA . LEU A 1 216 ? -7.991 11.069 3.343 1.00 91.56 216 LEU A CA 1
ATOM 1735 C C . LEU A 1 216 ? -6.839 10.852 2.358 1.00 91.56 216 LEU A C 1
ATOM 1737 O O . LEU A 1 216 ? -6.958 11.259 1.209 1.00 91.56 216 LEU A O 1
ATOM 1741 N N . ILE A 1 217 ? -5.783 10.119 2.733 1.00 89.62 217 ILE A N 1
ATOM 1742 C CA . ILE A 1 217 ? -4.679 9.786 1.808 1.00 89.62 217 ILE A CA 1
ATOM 1743 C C . ILE A 1 217 ? -5.204 9.090 0.541 1.00 89.62 217 ILE A C 1
ATOM 1745 O O . ILE A 1 217 ? -4.752 9.375 -0.571 1.00 89.62 217 ILE A O 1
ATOM 1749 N N . ALA A 1 218 ? -6.143 8.150 0.696 1.00 92.62 218 ALA A N 1
ATOM 1750 C CA . ALA A 1 218 ? -6.734 7.445 -0.438 1.00 92.62 218 ALA A CA 1
ATOM 1751 C C . ALA A 1 218 ? -7.570 8.378 -1.324 1.00 92.62 218 ALA A C 1
ATOM 1753 O O . ALA A 1 218 ? -7.501 8.260 -2.550 1.00 92.62 218 ALA A O 1
ATOM 1754 N N . MET A 1 219 ? -8.344 9.278 -0.711 1.00 91.31 219 MET A N 1
ATOM 1755 C CA . MET A 1 219 ? -9.181 10.242 -1.422 1.00 91.31 219 MET A CA 1
ATOM 1756 C C . MET A 1 219 ? -8.331 11.236 -2.209 1.00 91.31 219 MET A C 1
ATOM 1758 O O . MET A 1 219 ? -8.483 11.312 -3.423 1.00 91.31 219 MET A O 1
ATOM 1762 N N . GLU A 1 220 ? -7.347 11.861 -1.567 1.00 86.38 220 GLU A N 1
ATOM 1763 C CA . GLU A 1 220 ? -6.404 12.790 -2.201 1.00 86.38 220 GLU A CA 1
ATOM 1764 C C . GLU A 1 220 ? -5.643 12.140 -3.359 1.00 86.38 220 GLU A C 1
ATOM 1766 O O . GLU A 1 220 ? -5.529 12.691 -4.454 1.00 86.38 220 GLU A O 1
ATOM 1771 N N . GLY A 1 221 ? -5.153 10.912 -3.156 1.00 87.62 221 GLY A N 1
ATOM 1772 C CA . GLY A 1 221 ? -4.451 10.176 -4.205 1.00 87.62 221 GLY A CA 1
ATOM 1773 C C . GLY A 1 221 ? -5.326 9.893 -5.431 1.00 87.62 221 GLY A C 1
ATOM 1774 O O . GLY A 1 221 ? -4.826 9.887 -6.556 1.00 87.62 221 GLY A O 1
ATOM 1775 N N . LYS A 1 222 ? -6.627 9.658 -5.232 1.00 90.38 222 LYS A N 1
ATOM 1776 C CA . LYS A 1 222 ? -7.602 9.432 -6.309 1.00 90.38 222 LYS A CA 1
ATOM 1777 C C . LYS A 1 222 ? -8.024 10.746 -6.968 1.00 90.38 222 LYS A C 1
ATOM 1779 O O . LYS A 1 222 ? -8.032 10.817 -8.194 1.00 90.38 222 LYS A O 1
ATOM 1784 N N . GLU A 1 223 ? -8.270 11.791 -6.189 1.00 89.25 223 GLU A N 1
ATOM 1785 C CA . GLU A 1 223 ? -8.630 13.125 -6.679 1.00 89.25 223 GLU A CA 1
ATOM 1786 C C . GLU A 1 223 ? -7.504 13.727 -7.530 1.00 89.25 223 GL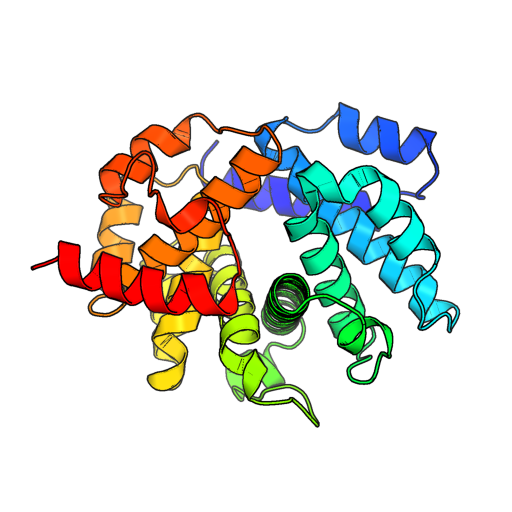U A C 1
ATOM 1788 O O . GLU A 1 223 ? -7.756 14.169 -8.653 1.00 89.25 223 GLU A O 1
ATOM 1793 N N . LYS A 1 224 ? -6.240 13.602 -7.099 1.00 86.88 224 LYS A N 1
ATOM 1794 C CA . LYS A 1 224 ? -5.059 13.967 -7.907 1.00 86.88 224 LYS A CA 1
ATOM 1795 C C . LYS A 1 224 ? -4.968 13.185 -9.222 1.00 86.88 224 LYS A C 1
ATOM 1797 O O . LYS A 1 224 ? -4.489 13.706 -10.231 1.00 86.88 224 LYS A O 1
ATOM 1802 N N . ALA A 1 225 ? -5.456 11.946 -9.237 1.00 87.88 225 ALA A N 1
ATOM 1803 C CA . ALA A 1 225 ? -5.556 11.135 -10.446 1.00 87.88 225 ALA A CA 1
ATOM 1804 C C . ALA A 1 225 ? -6.747 11.521 -11.350 1.00 87.88 225 ALA A C 1
ATOM 1806 O O . ALA A 1 225 ? -6.900 10.953 -12.432 1.00 87.88 225 ALA A O 1
ATOM 1807 N N . GLY A 1 226 ? -7.582 12.481 -10.937 1.00 89.69 226 GLY A N 1
ATOM 1808 C CA . GLY A 1 226 ? -8.828 12.847 -11.613 1.00 89.69 226 GLY A CA 1
ATOM 1809 C C . GLY A 1 226 ? -9.941 11.813 -11.429 1.00 89.69 226 GLY A C 1
ATOM 1810 O O . GLY A 1 226 ? -10.837 11.723 -12.264 1.00 89.69 226 GLY A O 1
ATOM 1811 N N . ILE A 1 227 ? -9.866 10.999 -10.373 1.00 90.25 227 ILE A N 1
ATOM 1812 C CA . ILE A 1 227 ? -10.806 9.919 -10.077 1.00 90.25 227 ILE A CA 1
ATOM 1813 C C . ILE A 1 227 ? -11.552 10.272 -8.792 1.00 90.25 227 ILE A C 1
ATOM 1815 O O . ILE A 1 227 ? -10.964 10.284 -7.717 1.00 90.25 227 ILE A O 1
ATOM 1819 N N . VAL A 1 228 ? -12.862 10.490 -8.887 1.00 89.44 228 VAL A N 1
ATOM 1820 C CA . VAL A 1 228 ? -13.724 10.734 -7.719 1.00 89.44 228 VAL A CA 1
ATOM 1821 C C . VAL A 1 228 ? -14.834 9.686 -7.709 1.00 89.44 228 VAL A C 1
ATOM 1823 O O . VAL A 1 228 ? -15.866 9.874 -8.354 1.00 89.44 228 VAL A O 1
ATOM 1826 N N . PRO A 1 229 ? -14.620 8.531 -7.054 1.00 88.50 229 PRO A N 1
ATOM 1827 C CA . PRO A 1 229 ? -15.635 7.494 -6.951 1.00 88.50 229 PRO A CA 1
ATOM 1828 C C . PRO A 1 229 ? -16.879 8.001 -6.217 1.00 88.50 229 PRO A C 1
ATOM 1830 O O . PRO A 1 229 ? -16.780 8.750 -5.245 1.00 88.50 229 PRO A O 1
ATOM 1833 N N . GLN A 1 230 ? -18.055 7.528 -6.629 1.00 87.75 230 GLN A N 1
ATOM 1834 C CA . GLN A 1 230 ? -19.336 7.974 -6.071 1.00 87.75 230 GLN A CA 1
ATOM 1835 C C . GLN A 1 230 ? -19.426 7.792 -4.545 1.00 87.75 230 GLN A C 1
ATOM 1837 O O . GLN A 1 230 ? -20.033 8.614 -3.861 1.00 87.75 230 GLN A O 1
ATOM 1842 N N . HIS A 1 231 ? -18.797 6.743 -3.998 1.00 90.06 231 HIS A N 1
ATOM 1843 C CA . HIS A 1 231 ? -18.847 6.432 -2.565 1.00 90.06 231 HIS A CA 1
ATOM 1844 C C . HIS A 1 231 ? -18.040 7.396 -1.689 1.00 90.06 231 HIS A C 1
ATOM 1846 O O . HIS A 1 231 ? -18.197 7.361 -0.472 1.00 90.06 231 HIS A O 1
ATOM 1852 N N . PHE A 1 232 ? -17.181 8.248 -2.259 1.00 92.00 232 PHE A N 1
ATOM 1853 C CA . PHE A 1 232 ? -16.354 9.164 -1.466 1.00 92.00 232 PHE A CA 1
ATOM 1854 C C . PHE A 1 232 ? -17.189 10.161 -0.676 1.00 92.00 232 PHE A C 1
ATOM 1856 O O . PHE A 1 232 ? -16.868 10.427 0.477 1.00 92.00 232 PHE A O 1
ATOM 1863 N N . LYS A 1 233 ? -18.280 10.668 -1.258 1.00 89.62 233 LYS A N 1
ATOM 1864 C CA . LYS A 1 233 ? -19.172 11.606 -0.570 1.00 89.62 233 LYS A CA 1
ATOM 1865 C C . LYS A 1 233 ? -19.757 10.987 0.702 1.00 89.62 233 LYS A C 1
ATOM 1867 O O . LYS A 1 233 ? -19.660 11.572 1.777 1.00 89.62 233 LYS A O 1
ATOM 1872 N N . ASP A 1 234 ? -20.317 9.788 0.576 1.00 91.38 234 ASP A N 1
ATOM 1873 C CA . ASP A 1 234 ? -20.947 9.088 1.696 1.00 91.38 234 ASP A CA 1
ATOM 1874 C C . ASP A 1 234 ? -19.905 8.684 2.742 1.00 91.38 234 ASP A C 1
ATOM 1876 O O . ASP A 1 234 ? -20.118 8.865 3.940 1.00 91.38 234 ASP A O 1
ATOM 1880 N N . LEU A 1 235 ? -18.740 8.204 2.296 1.00 93.38 235 LEU A N 1
ATOM 1881 C CA . LEU A 1 235 ? -17.659 7.807 3.188 1.00 93.38 235 LEU A CA 1
ATOM 1882 C C . LEU A 1 235 ? -17.064 9.001 3.950 1.00 93.38 235 LEU A C 1
ATOM 1884 O O . LEU A 1 235 ? -16.789 8.872 5.140 1.00 93.38 235 LEU A O 1
ATOM 1888 N N . ARG A 1 236 ? -16.913 10.172 3.309 1.00 92.44 236 ARG A N 1
ATOM 1889 C CA . ARG A 1 236 ? -16.499 11.415 3.985 1.00 92.44 236 ARG A CA 1
ATOM 1890 C C . ARG A 1 236 ? -17.466 11.771 5.112 1.00 92.44 236 ARG A C 1
ATOM 1892 O O . ARG A 1 236 ? -17.011 12.050 6.216 1.00 92.44 236 ARG A O 1
ATOM 1899 N N . ALA A 1 237 ? -18.775 11.688 4.869 1.00 91.38 237 ALA A N 1
ATOM 1900 C CA . ALA A 1 237 ? -19.785 11.955 5.892 1.00 91.38 237 ALA A CA 1
ATOM 1901 C C . ALA A 1 237 ? -19.728 10.941 7.050 1.00 91.38 237 ALA A C 1
ATOM 1903 O O . ALA A 1 237 ? -19.736 11.333 8.215 1.00 91.38 237 ALA A O 1
ATOM 1904 N N . GLN A 1 238 ? -19.611 9.644 6.745 1.00 92.69 238 GLN A N 1
ATOM 1905 C CA . GLN A 1 238 ? -19.526 8.578 7.755 1.00 92.69 238 GLN A CA 1
ATOM 1906 C C . GLN A 1 238 ? -18.283 8.701 8.642 1.00 92.69 238 GLN A C 1
ATOM 1908 O O . GLN A 1 238 ? -18.343 8.447 9.843 1.00 92.69 238 GLN A O 1
ATOM 1913 N N . LEU A 1 239 ? -17.160 9.105 8.050 1.00 93.06 239 LEU A N 1
ATOM 1914 C CA . LEU A 1 239 ? -15.890 9.303 8.741 1.00 93.06 239 LEU A CA 1
ATOM 1915 C C . LEU A 1 239 ? -15.751 10.702 9.359 1.00 93.06 239 LEU A C 1
ATOM 1917 O O . LEU A 1 239 ? -14.745 10.957 10.018 1.00 93.06 239 LEU A O 1
ATOM 1921 N N . GLN A 1 240 ? -16.741 11.583 9.173 1.00 91.19 240 GLN A N 1
ATOM 1922 C CA . GLN A 1 240 ? -16.729 12.975 9.638 1.00 91.19 240 GLN A CA 1
ATOM 1923 C C . GLN A 1 240 ? -15.489 13.738 9.145 1.00 91.19 240 GLN A C 1
ATOM 1925 O O . GLN A 1 240 ? -14.834 14.465 9.888 1.00 91.19 240 GLN A O 1
ATOM 1930 N N . LEU A 1 241 ? -15.133 13.523 7.877 1.00 89.00 241 LEU A N 1
ATOM 1931 C CA . LEU A 1 241 ? -13.964 14.145 7.271 1.00 89.00 241 LEU A CA 1
ATOM 1932 C C . LEU A 1 241 ? -14.275 15.574 6.804 1.00 89.00 241 LEU A C 1
ATOM 1934 O O . LEU A 1 241 ? -15.355 15.817 6.261 1.00 89.00 241 LEU A O 1
ATOM 1938 N N . PRO A 1 242 ? -13.318 16.508 6.933 1.00 81.81 242 PRO A N 1
ATOM 1939 C CA . PRO A 1 242 ? -13.434 17.834 6.334 1.00 81.81 242 PRO A CA 1
ATOM 1940 C C . PRO A 1 242 ? -13.556 17.770 4.797 1.00 81.81 242 PRO A C 1
ATOM 1942 O O . PRO A 1 242 ? -12.949 16.913 4.151 1.00 81.81 242 PRO A O 1
ATOM 1945 N N . GLU A 1 243 ? -14.334 18.686 4.203 1.00 72.56 243 GLU A N 1
ATOM 1946 C CA . GLU A 1 243 ? -14.564 18.716 2.746 1.00 72.56 243 GLU A CA 1
ATOM 1947 C C . GLU A 1 243 ? -13.336 19.187 1.959 1.00 72.56 243 GLU A C 1
ATOM 1949 O O . GLU A 1 243 ? -12.966 18.537 0.992 1.00 72.56 243 GLU A O 1
ATOM 1954 N N . ASN A 1 244 ? -12.687 20.270 2.397 1.00 67.06 244 ASN A N 1
ATOM 1955 C CA . ASN A 1 244 ? -11.487 20.839 1.773 1.00 67.06 244 ASN A CA 1
ATOM 1956 C C . ASN A 1 244 ? -10.506 21.281 2.863 1.00 67.06 244 ASN A C 1
ATOM 1958 O O . ASN A 1 244 ? -10.538 22.430 3.312 1.00 67.06 244 ASN A O 1
ATOM 1962 N N . PRO A 1 245 ? -9.672 20.371 3.367 1.00 61.22 245 PRO A N 1
ATOM 1963 C CA . PRO A 1 245 ? -8.717 20.695 4.410 1.00 61.22 245 PRO A CA 1
ATOM 1964 C C . PRO A 1 245 ? -7.585 21.515 3.787 1.00 61.22 245 PRO A C 1
ATOM 1966 O O . PRO A 1 245 ? -6.793 20.988 3.017 1.00 61.22 245 PRO A O 1
ATOM 1969 N N . SER A 1 246 ? -7.482 22.800 4.131 1.00 57.12 246 SER A N 1
ATOM 1970 C CA . SER A 1 246 ? -6.455 23.716 3.594 1.00 57.12 246 SER A CA 1
ATOM 1971 C C . SER A 1 246 ? -5.012 23.247 3.827 1.00 57.12 246 SER A C 1
ATOM 1973 O O . SER A 1 246 ? -4.089 23.680 3.151 1.00 57.12 246 SER A O 1
ATOM 1975 N N . TRP A 1 247 ? -4.800 22.331 4.772 1.00 59.06 247 TRP A N 1
ATOM 1976 C CA . TRP A 1 247 ? -3.506 21.712 5.054 1.00 59.06 247 TRP A CA 1
ATOM 1977 C C . TRP A 1 247 ? -3.149 20.545 4.109 1.00 59.06 247 TRP A C 1
ATOM 1979 O O . TRP A 1 247 ? -2.092 19.942 4.279 1.00 59.06 247 TRP A O 1
ATOM 1989 N N . LEU A 1 248 ? -3.997 20.224 3.123 1.00 55.78 248 LEU A N 1
ATOM 1990 C CA . LEU A 1 248 ? -3.698 19.264 2.049 1.00 55.78 248 LEU A CA 1
ATOM 1991 C C . LEU A 1 248 ? -3.044 19.908 0.818 1.00 55.78 248 LEU A C 1
ATOM 1993 O O . LEU A 1 248 ? -2.530 19.185 -0.032 1.00 55.78 248 LEU A O 1
ATOM 1997 N N . GLU A 1 249 ? -3.009 21.243 0.733 1.00 52.53 249 GLU A N 1
ATOM 1998 C CA . GLU A 1 249 ? -2.470 21.966 -0.430 1.00 52.53 249 GLU A CA 1
ATOM 1999 C C . GLU A 1 249 ? -0.957 21.732 -0.633 1.00 52.53 249 GLU A C 1
ATOM 2001 O O . GLU A 1 249 ? -0.497 21.689 -1.773 1.00 52.53 249 GLU A O 1
ATOM 2006 N N . ASP A 1 250 ? -0.214 21.444 0.445 1.00 52.97 250 ASP A N 1
ATOM 2007 C CA . ASP A 1 250 ? 1.218 21.104 0.438 1.00 52.97 250 ASP A CA 1
ATOM 2008 C C . ASP A 1 250 ? 1.452 19.684 0.989 1.00 52.97 250 ASP A C 1
ATOM 2010 O O . ASP A 1 250 ? 2.027 19.490 2.063 1.00 52.97 250 ASP A O 1
ATOM 2014 N N . PHE A 1 251 ? 0.961 18.667 0.272 1.00 55.75 251 PHE A N 1
ATOM 2015 C CA . PHE A 1 251 ? 0.992 17.263 0.705 1.00 55.75 251 PHE A CA 1
ATOM 2016 C C . PHE A 1 251 ? 2.411 16.648 0.767 1.00 55.75 251 PHE A C 1
ATOM 2018 O O . PHE A 1 251 ? 2.797 15.827 -0.068 1.00 55.75 251 PHE A O 1
ATOM 2025 N N . ASP A 1 252 ? 3.193 17.006 1.787 1.00 58.28 252 ASP A N 1
ATOM 2026 C CA . ASP A 1 252 ? 4.369 16.256 2.239 1.00 58.28 252 ASP A CA 1
ATOM 2027 C C . ASP A 1 252 ? 3.912 15.181 3.231 1.00 58.28 252 ASP A C 1
ATOM 2029 O O . ASP A 1 252 ? 3.612 15.479 4.390 1.00 58.28 252 ASP A O 1
ATOM 2033 N N . TYR A 1 253 ? 3.894 13.918 2.787 1.00 62.28 253 TYR A N 1
ATOM 2034 C CA . TYR A 1 253 ? 3.455 12.772 3.592 1.00 62.28 253 TYR A CA 1
ATOM 2035 C C . TYR A 1 253 ? 4.064 12.773 5.007 1.00 62.28 253 TYR A C 1
ATOM 2037 O O . TYR A 1 253 ? 3.384 12.407 5.953 1.00 62.28 253 TYR A O 1
ATOM 2045 N N . ARG A 1 254 ? 5.312 13.201 5.226 1.00 58.88 254 ARG A N 1
ATOM 2046 C CA . ARG A 1 254 ? 5.906 13.105 6.573 1.00 58.88 254 ARG A CA 1
ATOM 2047 C C . ARG A 1 254 ? 5.389 14.160 7.544 1.00 58.88 254 ARG A C 1
ATOM 2049 O O . ARG A 1 254 ? 5.111 13.845 8.697 1.00 58.88 254 ARG A O 1
ATOM 2056 N N . LYS A 1 255 ? 5.282 15.411 7.097 1.00 59.75 255 LYS A N 1
ATOM 2057 C CA . LYS A 1 255 ? 4.820 16.519 7.948 1.00 59.75 255 LYS A CA 1
ATOM 2058 C C . LYS A 1 255 ? 3.307 16.522 8.090 1.00 59.75 255 LYS A C 1
ATOM 2060 O O . LYS A 1 255 ? 2.790 16.793 9.169 1.00 59.75 255 LYS A O 1
ATOM 2065 N N . VAL A 1 256 ? 2.619 16.175 7.009 1.00 60.12 256 VAL A N 1
ATOM 2066 C CA . VAL A 1 256 ? 1.166 16.226 6.934 1.00 60.12 256 VAL A CA 1
ATOM 2067 C C . VAL A 1 256 ? 0.541 15.077 7.722 1.00 60.12 256 VAL A C 1
ATOM 2069 O O . VAL A 1 256 ? -0.437 15.324 8.405 1.00 60.12 256 VAL A O 1
ATOM 2072 N N . LEU A 1 257 ? 1.122 13.869 7.765 1.00 67.44 257 LEU A N 1
ATOM 2073 C CA . LEU A 1 257 ? 0.508 12.738 8.485 1.00 67.44 257 LEU A CA 1
ATOM 2074 C C . LEU A 1 257 ? 0.415 12.930 10.007 1.00 67.44 257 LEU A C 1
ATOM 2076 O O . LEU A 1 257 ? -0.628 12.640 10.590 1.00 67.44 257 LEU A O 1
ATOM 2080 N N . LEU A 1 258 ? 1.471 13.440 10.649 1.00 64.25 258 LEU A N 1
ATOM 2081 C CA . LEU A 1 258 ? 1.460 13.698 12.097 1.00 64.25 258 LEU A CA 1
ATOM 2082 C C . LEU A 1 258 ? 0.507 14.844 12.455 1.00 64.25 258 LEU A C 1
ATOM 2084 O O . LEU A 1 258 ? -0.247 14.752 13.421 1.00 64.25 258 LEU A O 1
ATOM 2088 N N . ASP A 1 259 ? 0.516 15.909 11.654 1.00 66.31 259 ASP A N 1
ATOM 2089 C CA . ASP A 1 259 ? -0.365 17.062 11.841 1.00 66.31 259 ASP A CA 1
ATOM 2090 C C . ASP A 1 259 ? -1.836 16.704 11.546 1.00 66.31 259 ASP A C 1
ATOM 2092 O O . ASP A 1 259 ? -2.740 17.119 12.267 1.00 66.31 259 ASP A O 1
ATOM 2096 N N . MET A 1 260 ? -2.082 15.850 10.549 1.00 70.81 260 MET A N 1
ATOM 2097 C CA . MET A 1 260 ? -3.387 15.267 10.225 1.00 70.81 260 MET A CA 1
ATOM 2098 C C . MET A 1 260 ? -3.962 14.465 11.377 1.00 70.81 260 MET A C 1
ATOM 2100 O O . MET A 1 260 ? -5.093 14.713 11.788 1.00 70.81 260 MET A O 1
ATOM 2104 N N . GLU A 1 261 ? -3.210 13.482 11.874 1.00 71.50 261 GLU A N 1
ATOM 2105 C CA . GLU A 1 261 ? -3.673 12.618 12.958 1.00 71.50 261 GLU A CA 1
ATOM 2106 C C . GLU A 1 261 ? -3.953 13.447 14.215 1.00 71.50 261 GLU A C 1
ATOM 2108 O O . GLU A 1 261 ? -4.989 13.257 14.854 1.00 71.50 261 GLU A O 1
ATOM 2113 N N . LEU A 1 262 ? -3.102 14.435 14.516 1.00 73.00 262 LEU A N 1
ATOM 2114 C CA . LEU A 1 262 ? -3.315 15.360 15.625 1.00 73.00 262 LEU A CA 1
ATOM 2115 C C . LEU A 1 262 ? -4.595 16.188 15.435 1.00 73.00 262 LEU A C 1
ATOM 2117 O O . LEU A 1 262 ? -5.450 16.206 16.318 1.00 73.00 262 LEU A O 1
ATOM 2121 N N . LYS A 1 263 ? -4.767 16.834 14.276 1.00 75.50 263 LYS A N 1
ATOM 2122 C CA . LYS A 1 263 ? -5.945 17.661 13.968 1.00 75.50 263 LYS A CA 1
ATOM 2123 C C . LYS A 1 263 ? -7.241 16.856 13.990 1.00 75.50 263 LYS A C 1
ATOM 2125 O O . LYS A 1 263 ? -8.227 17.330 14.544 1.00 75.50 263 LYS A O 1
ATOM 2130 N N . LEU A 1 264 ? -7.227 15.642 13.440 1.00 77.69 264 LEU A N 1
ATOM 2131 C CA . LEU A 1 264 ? -8.381 14.740 13.439 1.00 77.69 264 LEU A CA 1
ATOM 2132 C C . LEU A 1 264 ? -8.721 14.233 14.844 1.00 77.69 264 LEU A C 1
ATOM 2134 O O . LEU A 1 264 ? -9.889 14.013 15.141 1.00 77.69 264 LEU A O 1
ATOM 2138 N N . THR A 1 265 ? -7.719 14.082 15.713 1.00 75.31 265 THR A N 1
ATOM 2139 C CA . THR A 1 265 ? -7.939 13.745 17.127 1.00 75.31 265 THR A CA 1
ATOM 2140 C C . THR A 1 265 ? -8.565 14.921 17.882 1.00 75.31 265 THR A C 1
ATOM 2142 O O . THR A 1 265 ? -9.428 14.720 18.729 1.00 75.31 265 THR A O 1
ATOM 2145 N N . L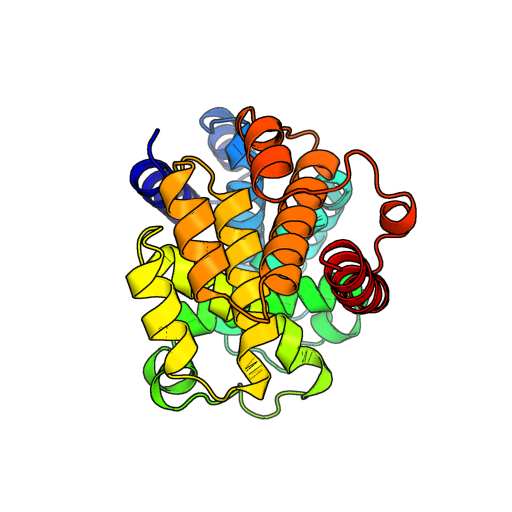EU A 1 266 ? -8.173 16.160 17.565 1.00 67.94 266 LEU A N 1
ATOM 2146 C CA . LEU A 1 266 ? -8.723 17.363 18.200 1.00 67.94 266 LEU A CA 1
ATOM 2147 C C . LEU A 1 266 ? -10.165 17.677 17.773 1.00 67.94 266 LEU A C 1
ATOM 2149 O O . LEU A 1 266 ? -10.872 18.337 18.522 1.00 67.94 266 LEU A O 1
ATOM 2153 N N . THR A 1 267 ? -10.610 17.217 16.601 1.00 60.16 267 THR A N 1
ATOM 2154 C CA . THR A 1 267 ? -12.012 17.350 16.161 1.00 60.16 267 THR A CA 1
ATOM 2155 C C . THR A 1 267 ? -12.970 16.345 16.807 1.00 60.16 267 THR A C 1
ATOM 2157 O O . THR A 1 267 ? -14.178 16.493 16.648 1.00 60.16 267 THR A O 1
ATOM 2160 N N . ASP A 1 268 ? -12.455 15.334 17.516 1.00 53.12 268 ASP A N 1
ATOM 2161 C CA . ASP A 1 268 ? -13.256 14.336 18.245 1.00 53.12 268 ASP A CA 1
ATOM 2162 C C . ASP A 1 268 ? -13.607 14.765 19.693 1.00 53.12 268 ASP A C 1
ATOM 2164 O O . ASP A 1 268 ? -14.271 14.004 20.404 1.00 53.12 268 ASP A O 1
ATOM 2168 N N . VAL A 1 269 ? -13.154 15.948 20.140 1.00 42.38 269 VAL A N 1
ATOM 2169 C CA . VAL A 1 269 ? -13.383 16.528 21.485 1.00 42.38 269 VAL A CA 1
ATOM 2170 C C . VAL A 1 269 ? -14.356 17.698 21.403 1.00 42.38 269 VAL A C 1
ATOM 2172 O O . VAL A 1 269 ? -15.259 17.759 22.269 1.00 42.38 269 VAL A O 1
#

Foldseek 3Di:
DALLVLLVVLVVLLVLLLPFDPDPVRLVVSQVPDDLLSSLSSLLSVLLNQLLVCVVVVNLLRVSLVVSCVVQCQQNVLSSLLSNLLSCLVSVPPVRPNLVVDDPLSNLSSLLSVLLNCLVPVCVQCQVVVDDRPPDDCVNLLSSLLSNLLNLCSVCSLALVSSLVSLVVDDPVSLLSSLLSVLLNCLSSDNDDLVSLVSNCVSSPLNLLSSLLSNVVNQVSQVSNVHDDPCNVVVCVSSVHDPDDPLCPPDPVVVSSVVSSVVSSVVVD

Secondary structure (DSSP, 8-state):
--HHHHHHHHHHHHHHHHHS---HHHHHHHHHTS-GGGHHHHHHHHHHHHHHHHHHTT-TT-HHHHHHHHHHHHHHHHHHHHHHHHHHHHHT-TT-THHHHS-HHHHHHHHHHHHHHHHHH-HIIIIIS-PPPTT--GGGHHHHHHHHHHHHHHHTTT-HHHHHHHHTTS-GGGHHHHHHHHHHHHHHH----HHHHHHHHHHHGGGHHHHHHHHHHHHHHHHHTT---THHHHHHHHTT--SS-GGGTT--HHHHHHHHHHHHHHTT-

Radius of gyration: 17.42 Å; chains: 1; bounding box: 43×40×49 Å

pLDDT: mean 89.33, std 10.96, range [42.38, 98.81]

Sequence (269 aa):
MTAIDRIAYIQALFQRANTTELTDPALEALFFDVQPEFASVVYEAVAAHHAKNDFEKGLLYVPNWLHFKEKYHAKHGSQIHVGLGWAIAECSLLTCSIFSSLPSEFQWRVWDGFGYYSGLFKRRETVRQQNYPLNFNSEWSSAFDQGLGRCFWYLSQANAARTASMVHLFQQERHSDLWRGIGLAMSYVGGVDTFVVHELLQKAGVHQSSVRCGALIAMEGKEKAGIVPQHFKDLRAQLQLPENPSWLEDFDYRKVLLDMELKLTLTDV